Protein AF-A0A933VW48-F1 (afdb_monomer_lite)

Secondary structure (DSSP, 8-state):
--------HHHHHHHHHHHHHHTT-GGGTTTT-EE-TTT--EE-GGGEEEEESS-HHHHTSS-HHHHH-TTS-HHHHH-EEEEE-SPEEETTEEEES--HHHHHHHHTHHHHHHHHTT---TT--HHHHHHHHHHHHHHHHHHHHHHH-HHHHHSHHHHHHHHHHT-TTS--TT--GGGG-EEE-PPP--TT-GGGT--EEEEEETTEEEEEETTEEEEEE-SS-TTS----PPPPPPGGGTT---------

pLDDT: mean 83.51, std 17.39, range [30.66, 98.31]

Organism: Rhodopseudomonas palustris (NCBI:txid1076)

Radius of gyration: 18.09 Å; chains: 1; bounding box: 52×39×50 Å

Foldseek 3Di:
DPPPCPPDPLVVQLVVQQVLVCVFVVCLVVVQWGQFLQQRDTHHSVQKDKAFLQDPVQVVPADPLLPPDPLQHPCQLRPIHIWGFCFAADPNHGPDNGTLRVLLVVQQNVLSSCQQQVVPDPDDDPQSLQLNLLSVLLSQLRLCCSVLNCLSSQAPLVLLSSVSSVVNRDHDPPQDPQSSDKDFAHRDHDSPDCCSRVQWDWDDDCFWIFIHGGGMTGTRGDNDDSVDDDDDYFDDDDPVPRHDDDNPDPDD

Sequence (252 aa):
MPEIDLPNLKDRLWHNMQQDLARFVPEILERNRLMCCACGRFLPSEDFSIEHIIPKQTIKQDPQEVRSNPATPANIRAGNILLCTKPLHYRNTRIHNNGCNSWKGKYFDGALTDIMTGKMPPHQNKKAQNAHIIGGLAAAYLAMVSEYGYVVALMQSGLIAREQFFNPNRFRKGLMAKSQMILTGQPQTAIEDQVWSRPFHFEFHAQSCLVTVRNFVVYLPISQDPRLPIIRHLQYVPQKYAFRPNFETVFT

Structure (mmCIF, N/CA/C/O backbone):
data_AF-A0A933VW48-F1
#
_entry.id   AF-A0A933VW48-F1
#
loop_
_atom_site.group_PDB
_atom_site.id
_atom_site.type_symbol
_atom_site.label_atom_id
_atom_site.label_alt_id
_atom_site.label_comp_id
_atom_site.label_asym_id
_atom_site.label_entity_id
_atom_site.label_seq_id
_atom_site.pdbx_PDB_ins_code
_atom_site.Cartn_x
_atom_site.Cartn_y
_atom_site.Cartn_z
_atom_site.occupancy
_atom_site.B_iso_or_equiv
_atom_site.auth_seq_id
_atom_site.auth_comp_id
_atom_site.auth_asym_id
_atom_site.auth_atom_id
_atom_site.pdbx_PDB_model_num
ATOM 1 N N . MET A 1 1 ? -24.908 18.243 -23.744 1.00 32.69 1 MET A N 1
ATOM 2 C CA . MET A 1 1 ? -25.308 17.067 -22.939 1.00 32.69 1 MET A CA 1
ATOM 3 C C . MET A 1 1 ? -24.767 17.295 -21.543 1.00 32.69 1 MET A C 1
ATOM 5 O O . MET A 1 1 ? -23.605 17.672 -21.470 1.00 32.69 1 MET A O 1
ATOM 9 N N . PRO A 1 2 ? -25.576 17.187 -20.480 1.00 30.66 2 PRO A N 1
ATOM 10 C CA . PRO A 1 2 ? -25.076 17.408 -19.129 1.00 30.66 2 PRO A CA 1
ATOM 11 C C . PRO A 1 2 ? -23.998 16.358 -18.839 1.00 30.66 2 PRO A C 1
ATOM 13 O O . PRO A 1 2 ? -24.249 15.163 -19.003 1.00 30.66 2 PRO A O 1
ATOM 16 N N . GLU A 1 3 ? -22.789 16.814 -18.503 1.00 32.22 3 GLU A N 1
ATOM 17 C CA . GLU A 1 3 ? -21.714 15.964 -17.994 1.00 32.22 3 GLU A CA 1
ATOM 18 C C . GLU A 1 3 ? -22.260 15.242 -16.767 1.00 32.22 3 GLU A C 1
ATOM 20 O O . GLU A 1 3 ? -22.559 15.854 -15.744 1.00 32.22 3 GLU A O 1
ATOM 25 N N . ILE A 1 4 ? -22.466 13.934 -16.899 1.00 36.06 4 ILE A N 1
ATOM 26 C CA . ILE A 1 4 ? -22.691 13.069 -15.751 1.00 36.06 4 ILE A CA 1
ATOM 27 C C . ILE A 1 4 ? -21.417 13.200 -14.923 1.00 36.06 4 ILE A C 1
ATOM 29 O O . ILE A 1 4 ? -20.363 12.723 -15.345 1.00 36.06 4 ILE A O 1
ATOM 33 N N . ASP A 1 5 ? -21.525 13.908 -13.802 1.00 37.19 5 ASP A N 1
ATOM 34 C CA . ASP A 1 5 ? -20.455 14.160 -12.846 1.00 37.19 5 ASP A CA 1
ATOM 35 C C . ASP A 1 5 ? -20.027 12.800 -12.273 1.00 37.19 5 ASP A C 1
ATOM 37 O O . ASP A 1 5 ? -20.605 12.273 -11.318 1.00 37.19 5 ASP A O 1
ATOM 41 N N . LEU A 1 6 ? -19.108 12.132 -12.979 1.00 43.97 6 LEU A N 1
ATOM 42 C CA . LEU A 1 6 ? -18.552 10.851 -12.568 1.00 43.97 6 LEU A CA 1
ATOM 43 C C . LEU A 1 6 ? -18.014 11.062 -11.155 1.00 43.97 6 LEU A C 1
ATOM 45 O O . LEU A 1 6 ? -17.170 11.943 -10.977 1.00 43.97 6 LEU A O 1
ATOM 49 N N . PRO A 1 7 ? -18.461 10.284 -10.151 1.00 56.19 7 PRO A N 1
ATOM 50 C CA . PRO A 1 7 ? -18.077 10.559 -8.782 1.00 56.19 7 PRO A CA 1
ATOM 51 C C . PRO A 1 7 ? -16.556 10.578 -8.695 1.00 56.19 7 PRO A C 1
ATOM 53 O O . PRO A 1 7 ? -15.883 9.647 -9.164 1.00 56.19 7 PRO A O 1
ATOM 56 N N . ASN A 1 8 ? -16.039 11.672 -8.130 1.00 83.81 8 ASN A N 1
ATOM 57 C CA . ASN A 1 8 ? -14.621 11.897 -7.906 1.00 83.81 8 ASN A CA 1
ATOM 58 C C . ASN A 1 8 ? -14.011 10.596 -7.364 1.00 83.81 8 ASN A C 1
ATOM 60 O O . ASN A 1 8 ? -14.574 9.967 -6.467 1.00 83.81 8 ASN A O 1
ATOM 64 N N . LEU A 1 9 ? -12.884 10.144 -7.926 1.00 89.44 9 LEU A N 1
ATOM 65 C CA . LEU A 1 9 ? -12.232 8.882 -7.545 1.00 89.44 9 LEU A CA 1
ATOM 66 C C . LEU A 1 9 ? -12.092 8.745 -6.017 1.00 89.44 9 LEU A C 1
ATOM 68 O O . LEU A 1 9 ? -12.214 7.643 -5.484 1.00 89.44 9 LEU A O 1
ATOM 72 N N . LYS A 1 10 ? -11.892 9.869 -5.317 1.00 92.94 10 LYS A N 1
ATOM 73 C CA . LYS A 1 10 ? -11.864 9.933 -3.854 1.00 92.94 10 LYS A CA 1
ATOM 74 C C . LYS A 1 10 ? -13.176 9.451 -3.237 1.00 92.94 10 LYS A C 1
ATOM 76 O O . LYS A 1 10 ? -13.128 8.614 -2.344 1.00 92.94 10 LYS A O 1
ATOM 81 N N . ASP A 1 11 ? -14.312 9.950 -3.708 1.00 93.06 11 ASP A N 1
ATOM 82 C CA . ASP A 1 11 ? -15.629 9.630 -3.160 1.00 93.06 11 ASP A CA 1
ATOM 83 C C . ASP A 1 11 ? -15.981 8.173 -3.435 1.00 93.06 11 ASP A C 1
ATOM 85 O O . ASP A 1 11 ? -16.438 7.473 -2.536 1.00 93.06 11 ASP A O 1
ATOM 89 N N . ARG A 1 12 ? -15.679 7.662 -4.634 1.00 93.06 12 ARG A N 1
ATOM 90 C CA . ARG A 1 12 ? -15.845 6.230 -4.933 1.00 93.06 12 ARG A CA 1
ATOM 91 C C . ARG A 1 12 ? -15.029 5.353 -3.988 1.00 93.06 12 ARG A C 1
ATOM 93 O O . ARG A 1 12 ? -15.565 4.411 -3.412 1.00 93.06 12 ARG A O 1
ATOM 100 N N . LEU A 1 13 ? -13.742 5.664 -3.813 1.00 94.25 13 LEU A N 1
ATOM 101 C CA . LEU A 1 13 ? -12.880 4.927 -2.887 1.00 94.25 13 LEU A CA 1
ATOM 102 C C . LEU A 1 13 ? -13.378 5.050 -1.447 1.00 94.25 13 LEU A C 1
ATOM 104 O O . LEU A 1 13 ? -13.386 4.057 -0.731 1.00 94.25 13 LEU A O 1
ATOM 108 N N . TRP A 1 14 ? -13.823 6.238 -1.039 1.00 94.88 14 TRP A N 1
ATOM 109 C CA . TRP A 1 14 ? -14.360 6.494 0.294 1.00 94.88 14 TRP A CA 1
ATOM 110 C C . TRP A 1 14 ? -15.555 5.598 0.589 1.00 94.88 14 TRP A C 1
ATOM 112 O O . TRP A 1 14 ? -15.517 4.851 1.563 1.00 94.88 14 TRP A O 1
ATOM 122 N N . HIS A 1 15 ? -16.572 5.615 -0.276 1.00 93.50 15 HIS A N 1
ATOM 123 C CA . HIS A 1 15 ? -17.778 4.809 -0.098 1.00 93.50 15 HIS A CA 1
ATOM 124 C C . HIS A 1 15 ? -17.459 3.312 -0.122 1.00 93.50 15 HIS A C 1
ATOM 126 O O . HIS A 1 15 ? -17.911 2.591 0.763 1.00 93.50 15 HIS A O 1
ATOM 132 N N . ASN A 1 16 ? -16.624 2.849 -1.059 1.00 94.44 16 ASN A N 1
ATOM 133 C CA . ASN A 1 16 ? -16.228 1.440 -1.135 1.00 94.44 16 ASN A CA 1
ATOM 134 C C . ASN A 1 16 ? -15.506 0.982 0.140 1.00 94.44 16 ASN A C 1
ATOM 136 O O . ASN A 1 16 ? -15.844 -0.048 0.719 1.00 94.44 16 ASN A O 1
ATOM 140 N N . MET A 1 17 ? -14.527 1.765 0.599 1.00 95.06 17 MET A N 1
ATOM 141 C CA . MET A 1 17 ? -13.771 1.473 1.817 1.00 95.06 17 MET A CA 1
ATOM 142 C C . MET A 1 17 ? -14.671 1.537 3.059 1.00 95.06 17 MET A C 1
ATOM 144 O O . MET A 1 17 ? -14.551 0.701 3.950 1.00 95.06 17 MET A O 1
ATOM 148 N N . GLN A 1 18 ? -15.599 2.491 3.128 1.00 93.44 18 GLN A N 1
ATOM 149 C CA . GLN A 1 18 ? -16.523 2.621 4.252 1.00 93.44 18 GLN A CA 1
ATOM 150 C C . GLN A 1 18 ? -17.526 1.463 4.311 1.00 93.44 18 GLN A C 1
ATOM 152 O O . GLN A 1 18 ? -17.743 0.911 5.388 1.00 93.44 18 GLN A O 1
ATOM 157 N N . GLN A 1 19 ? -18.093 1.060 3.171 1.00 92.94 19 GLN A N 1
ATOM 158 C CA . GLN A 1 19 ? -18.968 -0.111 3.066 1.00 92.94 19 GLN A CA 1
ATOM 159 C C . GLN A 1 19 ? -18.239 -1.397 3.451 1.00 92.94 19 GLN A C 1
ATOM 161 O O . GLN A 1 19 ? -18.800 -2.232 4.157 1.00 92.94 19 GLN A O 1
ATOM 166 N N . ASP A 1 20 ? -16.985 -1.551 3.027 1.00 92.88 20 ASP A N 1
ATOM 167 C CA . ASP A 1 20 ? -16.182 -2.705 3.408 1.00 92.88 20 ASP A CA 1
ATOM 168 C C . ASP A 1 20 ? -15.882 -2.722 4.916 1.00 92.88 20 ASP A C 1
ATOM 170 O O . ASP A 1 20 ? -16.103 -3.733 5.580 1.00 92.88 20 ASP A O 1
ATOM 174 N N . LEU A 1 21 ? -15.497 -1.583 5.500 1.00 89.94 21 LEU A N 1
ATOM 175 C CA . LEU A 1 21 ? -15.302 -1.457 6.947 1.00 89.94 21 LEU A CA 1
ATOM 176 C C . LEU A 1 21 ? -16.588 -1.739 7.737 1.00 89.94 21 LEU A C 1
ATOM 178 O O . LEU A 1 21 ? -16.529 -2.339 8.812 1.00 89.94 21 LEU A O 1
ATOM 182 N N . ALA A 1 22 ? -17.745 -1.336 7.209 1.00 89.00 22 ALA A N 1
ATOM 183 C CA . ALA A 1 22 ? -19.045 -1.540 7.842 1.00 89.00 22 ALA A CA 1
ATOM 184 C C . ALA A 1 22 ? -19.412 -3.024 8.002 1.00 89.00 22 ALA A C 1
ATOM 186 O O . ALA A 1 22 ? -20.183 -3.359 8.897 1.00 89.00 22 ALA A O 1
ATOM 187 N N . ARG A 1 23 ? -18.805 -3.928 7.218 1.00 86.94 23 ARG A N 1
ATOM 188 C CA . ARG A 1 23 ? -18.933 -5.385 7.413 1.00 86.94 23 ARG A CA 1
ATOM 189 C C . ARG A 1 23 ? -18.390 -5.841 8.771 1.00 86.94 23 ARG A C 1
ATOM 191 O O . ARG A 1 23 ? -18.857 -6.838 9.308 1.00 86.94 23 ARG A O 1
ATOM 198 N N . PHE A 1 24 ? -17.425 -5.104 9.327 1.00 82.38 24 PHE A N 1
ATOM 199 C CA . PHE A 1 24 ? -16.768 -5.403 10.605 1.00 82.38 24 PHE A CA 1
ATOM 200 C C . PHE A 1 24 ? -17.199 -4.452 11.735 1.00 82.38 24 PHE A C 1
ATOM 202 O O . PHE A 1 24 ? -17.192 -4.841 12.905 1.00 82.38 24 PHE A O 1
ATOM 209 N N . VAL A 1 25 ? -17.565 -3.208 11.393 1.00 81.19 25 VAL A N 1
ATOM 210 C CA . VAL A 1 25 ? -18.028 -2.156 12.320 1.00 81.19 25 VAL A CA 1
ATOM 211 C C . VAL A 1 25 ? -19.231 -1.411 11.720 1.00 81.19 25 VAL A C 1
ATOM 213 O O . VAL A 1 25 ? -19.056 -0.312 11.192 1.00 81.19 25 VAL A O 1
ATOM 216 N N . PRO A 1 26 ? -20.459 -1.957 11.787 1.00 75.50 26 PRO A N 1
ATOM 217 C CA . PRO A 1 26 ? -21.628 -1.358 11.125 1.00 75.50 26 PRO A CA 1
ATOM 218 C C . PRO A 1 26 ? -21.918 0.092 11.549 1.00 75.50 26 PRO A C 1
ATOM 220 O O . PRO A 1 26 ? -22.266 0.931 10.720 1.00 75.50 26 PRO A O 1
ATOM 223 N N . GLU A 1 27 ? -21.665 0.414 12.822 1.00 70.62 27 GLU A N 1
ATOM 224 C CA . GLU A 1 27 ? -21.835 1.740 13.444 1.00 70.62 27 GLU A CA 1
ATOM 225 C C . GLU A 1 27 ? -21.048 2.868 12.748 1.00 70.62 27 GLU A C 1
ATOM 227 O O . GLU A 1 27 ? -21.248 4.054 13.026 1.00 70.62 27 GLU A O 1
ATOM 232 N N . ILE A 1 28 ? -20.099 2.527 11.869 1.00 75.19 28 ILE A N 1
ATOM 233 C CA . ILE A 1 28 ? -19.271 3.513 11.180 1.00 75.19 28 ILE A CA 1
ATOM 234 C C . ILE A 1 28 ? -20.040 4.319 10.128 1.00 75.19 28 ILE A C 1
ATOM 236 O O . ILE A 1 28 ? -19.689 5.478 9.882 1.00 75.19 28 ILE A O 1
ATOM 240 N N . LEU A 1 29 ? -21.088 3.729 9.541 1.00 74.69 29 LEU A N 1
ATOM 241 C CA . LEU A 1 29 ? -21.910 4.370 8.511 1.00 74.69 29 LEU A CA 1
ATOM 242 C C . LEU A 1 29 ? -22.656 5.577 9.083 1.00 74.69 29 LEU A C 1
ATOM 244 O O . LEU A 1 29 ? -22.618 6.659 8.506 1.00 74.69 29 LEU A O 1
ATOM 248 N N . GLU A 1 30 ? -23.232 5.427 10.276 1.00 73.69 30 GLU A N 1
ATOM 249 C CA . GLU A 1 30 ? -23.961 6.497 10.968 1.00 73.69 30 GLU A CA 1
ATOM 250 C C . GLU A 1 30 ? -23.049 7.663 11.369 1.00 73.69 30 GLU A C 1
ATOM 252 O O . GLU A 1 30 ? -23.467 8.818 11.419 1.00 73.69 30 GLU A O 1
ATOM 257 N N . ARG A 1 31 ? -21.772 7.376 11.645 1.00 78.25 31 ARG A N 1
ATOM 258 C CA . ARG A 1 31 ? -20.803 8.371 12.127 1.00 78.25 31 ARG A CA 1
ATOM 259 C C . ARG A 1 31 ? -20.078 9.116 11.007 1.00 78.25 31 ARG A C 1
ATOM 261 O O . ARG A 1 31 ? -19.264 9.983 11.325 1.00 78.25 31 ARG A O 1
ATOM 268 N N . ASN A 1 32 ? -20.325 8.761 9.743 1.00 85.62 32 ASN A N 1
ATOM 269 C CA . ASN A 1 32 ? -19.653 9.292 8.552 1.00 85.62 32 ASN A CA 1
ATOM 270 C C . ASN A 1 32 ? -18.121 9.401 8.705 1.00 85.62 32 ASN A C 1
ATOM 272 O O . ASN A 1 32 ? -17.498 10.437 8.460 1.00 85.62 32 ASN A O 1
ATOM 276 N N . ARG A 1 33 ? -17.498 8.326 9.191 1.00 89.31 33 ARG A N 1
ATOM 277 C CA . ARG A 1 33 ? -16.044 8.242 9.385 1.00 89.31 33 ARG A CA 1
ATOM 278 C C . ARG A 1 33 ? -15.474 7.058 8.623 1.00 89.31 33 ARG A C 1
ATOM 280 O O . ARG A 1 33 ? -16.195 6.143 8.246 1.00 89.31 33 ARG A O 1
ATOM 287 N N . LEU A 1 34 ? -14.160 7.060 8.453 1.00 91.31 34 LEU A N 1
ATOM 288 C CA . LEU A 1 34 ? -13.398 5.940 7.921 1.00 91.31 34 LEU A CA 1
ATOM 289 C C . LEU A 1 34 ? -12.173 5.696 8.800 1.00 91.31 34 LEU A C 1
ATOM 291 O O . LEU A 1 34 ? -11.528 6.640 9.266 1.00 91.31 34 LEU A O 1
ATOM 295 N N . MET A 1 35 ? -11.836 4.429 9.037 1.00 90.88 35 MET A N 1
ATOM 296 C CA . MET A 1 35 ? -10.595 4.071 9.718 1.00 90.88 35 MET A CA 1
ATOM 297 C C . MET A 1 35 ? -9.423 4.173 8.740 1.00 90.88 35 MET A C 1
ATOM 299 O O . MET A 1 35 ? -9.391 3.473 7.738 1.00 90.88 35 MET A O 1
ATOM 303 N N . CYS A 1 36 ? -8.398 4.971 9.017 1.00 93.12 36 CYS A N 1
ATOM 304 C CA . CYS A 1 36 ? -7.187 4.936 8.194 1.00 93.12 36 CYS A CA 1
ATOM 305 C C . CYS A 1 36 ? -6.508 3.564 8.312 1.00 93.12 36 CYS A C 1
ATOM 307 O O . CYS A 1 36 ? -6.132 3.160 9.413 1.00 93.12 36 CYS A O 1
ATOM 309 N N . CYS A 1 37 ? -6.300 2.867 7.193 1.00 93.56 37 CYS A N 1
ATOM 310 C CA . CYS A 1 37 ? -5.727 1.522 7.200 1.00 93.56 37 CYS A CA 1
ATOM 311 C C . CYS A 1 37 ? -4.278 1.481 7.713 1.00 93.56 37 CYS A C 1
ATOM 313 O O . CYS A 1 37 ? -3.830 0.435 8.154 1.00 93.56 37 CYS A O 1
ATOM 315 N N . ALA A 1 38 ? -3.540 2.594 7.721 1.00 92.06 38 ALA A N 1
ATOM 316 C CA . ALA A 1 38 ? -2.197 2.646 8.300 1.00 92.06 38 ALA A CA 1
ATOM 317 C C . ALA A 1 38 ? -2.226 2.920 9.816 1.00 92.06 38 ALA A C 1
ATOM 319 O O . ALA A 1 38 ? -1.744 2.111 10.601 1.00 92.06 38 ALA A O 1
ATOM 320 N N . CYS A 1 39 ? -2.798 4.050 10.257 1.00 89.00 39 CYS A N 1
ATOM 321 C CA . CYS A 1 39 ? -2.750 4.453 11.676 1.00 89.00 39 CYS A CA 1
ATOM 322 C C . CYS A 1 39 ? -3.929 3.980 12.539 1.00 89.00 39 CYS A C 1
ATOM 324 O O . CYS A 1 39 ? -3.895 4.177 13.750 1.00 89.00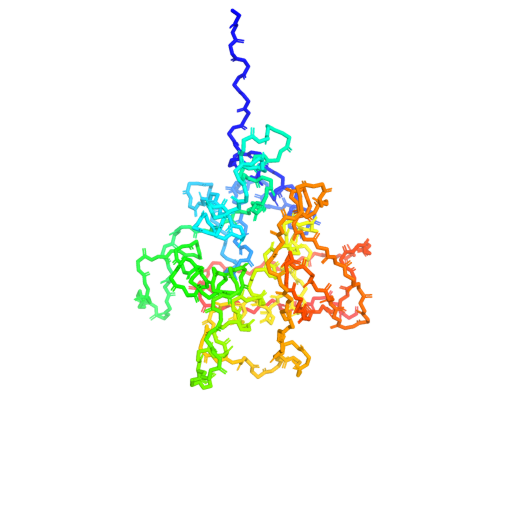 39 CYS A O 1
ATOM 326 N N . GLY A 1 40 ? -4.989 3.428 11.947 1.00 87.62 40 GLY A N 1
ATOM 327 C CA . GLY A 1 40 ? -6.181 2.978 12.671 1.00 87.62 40 GLY A CA 1
ATOM 328 C C . GLY A 1 40 ? -7.082 4.096 13.216 1.00 87.62 40 GLY A C 1
ATOM 329 O O . GLY A 1 40 ? -8.031 3.809 13.934 1.00 87.62 40 GLY A O 1
ATOM 330 N N . ARG A 1 41 ? -6.816 5.375 12.912 1.00 86.44 41 ARG A N 1
ATOM 331 C CA . ARG A 1 41 ? -7.665 6.488 13.375 1.00 86.44 41 ARG A CA 1
ATOM 332 C C . ARG A 1 41 ? -8.940 6.593 12.545 1.00 86.44 41 ARG A C 1
ATOM 334 O O . ARG A 1 41 ? -8.862 6.586 11.320 1.00 86.44 41 ARG A O 1
ATOM 341 N N . PHE A 1 42 ? -10.072 6.781 13.219 1.00 88.06 42 PHE A N 1
ATOM 342 C CA . PHE A 1 42 ? -11.361 7.084 12.600 1.00 88.06 42 PHE A CA 1
ATOM 343 C C . PHE A 1 42 ? -11.504 8.583 12.342 1.00 88.06 42 PHE A C 1
ATOM 345 O O . PHE A 1 42 ? -11.621 9.374 13.285 1.00 88.06 42 PHE A O 1
ATOM 352 N N . LEU A 1 43 ? -11.492 8.966 11.071 1.00 88.81 43 LEU A N 1
ATOM 353 C CA . LEU A 1 43 ? -11.451 10.355 10.615 1.00 88.81 43 LEU A CA 1
ATOM 354 C C . LEU A 1 43 ? -12.559 10.616 9.580 1.00 88.81 43 LEU A C 1
ATOM 356 O O . LEU A 1 43 ? -13.030 9.657 8.968 1.00 88.81 43 LEU A O 1
ATOM 360 N N . PRO A 1 44 ? -13.008 11.870 9.415 1.00 92.00 44 PRO A N 1
ATOM 361 C CA . PRO A 1 44 ? -13.990 12.246 8.398 1.00 92.00 44 PRO A CA 1
ATOM 362 C C . PRO A 1 44 ? -13.351 12.349 6.997 1.00 92.00 44 PRO A C 1
ATOM 364 O O . PRO A 1 44 ? -12.128 12.283 6.862 1.00 92.00 44 PRO A O 1
ATOM 367 N N . SER A 1 45 ? -14.168 12.479 5.949 1.00 93.75 45 SER A N 1
ATOM 368 C CA . SER A 1 45 ? -13.736 12.366 4.539 1.00 93.75 45 SER A CA 1
ATOM 369 C C . SER A 1 45 ? -12.707 13.409 4.094 1.00 93.75 45 SER A C 1
ATOM 371 O O . SER A 1 45 ? -11.815 13.127 3.286 1.00 93.75 45 SER A O 1
ATOM 373 N N . GLU A 1 46 ? -12.782 14.616 4.642 1.00 93.69 46 GLU A N 1
ATOM 374 C CA . GLU A 1 46 ? -11.876 15.733 4.389 1.00 93.69 46 GLU A CA 1
ATOM 375 C C . GLU A 1 46 ? -10.448 15.446 4.872 1.00 93.69 46 GLU A C 1
ATOM 377 O O . GLU A 1 46 ? -9.485 15.915 4.268 1.00 93.69 46 GLU A O 1
ATOM 382 N N . ASP A 1 47 ? -10.300 14.585 5.883 1.00 93.88 47 ASP A N 1
ATOM 383 C CA . ASP A 1 47 ? -9.017 14.178 6.461 1.00 93.88 47 ASP A CA 1
ATOM 384 C C . ASP A 1 47 ? -8.345 13.034 5.666 1.00 93.88 47 ASP A C 1
ATOM 386 O O . ASP A 1 47 ? -7.385 12.428 6.156 1.00 93.88 47 ASP A O 1
ATOM 390 N N . PHE A 1 48 ? -8.820 12.717 4.455 1.00 95.06 48 PHE A N 1
ATOM 391 C CA . PHE A 1 48 ? -8.243 11.711 3.555 1.00 95.06 48 PHE A CA 1
ATOM 392 C C . PHE A 1 48 ? -7.930 12.261 2.163 1.00 95.06 48 PHE A C 1
ATOM 394 O O . PHE A 1 48 ? -8.652 13.092 1.606 1.00 95.06 48 PHE A O 1
ATOM 401 N N . SER A 1 49 ? -6.873 11.720 1.561 1.00 94.75 49 SER A N 1
ATOM 402 C CA . SER A 1 49 ? -6.493 11.962 0.171 1.00 94.75 49 SER A CA 1
ATOM 403 C C . SER A 1 49 ? -6.258 10.647 -0.564 1.00 94.75 49 SER A C 1
ATOM 405 O O . SER A 1 49 ? -5.887 9.636 0.041 1.00 94.75 49 SER A O 1
ATOM 407 N N . ILE A 1 50 ? -6.462 10.681 -1.884 1.00 94.88 50 ILE A N 1
ATOM 408 C CA . ILE A 1 50 ? -6.065 9.590 -2.775 1.00 94.88 50 ILE A CA 1
ATOM 409 C C . ILE A 1 50 ? -4.546 9.469 -2.722 1.00 94.88 50 ILE A C 1
ATOM 411 O O . ILE A 1 50 ? -3.833 10.456 -2.906 1.00 94.88 50 ILE A O 1
ATOM 415 N N . GLU A 1 51 ? -4.078 8.254 -2.491 1.00 95.44 51 GLU A N 1
ATOM 416 C CA . GLU A 1 51 ? -2.677 7.886 -2.515 1.00 95.44 51 GLU A CA 1
ATOM 417 C C . GLU A 1 51 ? -2.420 6.827 -3.579 1.00 95.44 51 GLU A C 1
ATOM 419 O O . GLU A 1 51 ? -3.151 5.838 -3.679 1.00 95.44 51 GLU A O 1
ATOM 424 N N . HIS A 1 52 ? -1.340 7.020 -4.334 1.00 96.50 52 HIS A N 1
ATOM 425 C CA . HIS A 1 52 ? -0.830 6.016 -5.255 1.00 96.50 52 HIS A CA 1
ATOM 426 C C . HIS A 1 52 ? 0.073 5.038 -4.513 1.00 96.50 52 HIS A C 1
ATOM 428 O O . HIS A 1 52 ? 1.056 5.439 -3.888 1.00 96.50 52 HIS A O 1
ATOM 434 N N . ILE A 1 53 ? -0.253 3.748 -4.570 1.00 97.69 53 ILE A N 1
ATOM 435 C CA . ILE A 1 53 ? 0.523 2.716 -3.868 1.00 97.69 53 ILE A CA 1
ATOM 436 C C . ILE A 1 53 ? 1.933 2.659 -4.462 1.00 97.69 53 ILE A C 1
ATOM 438 O O . ILE A 1 53 ? 2.917 2.748 -3.725 1.00 97.69 53 ILE A O 1
ATOM 442 N N . ILE A 1 54 ? 2.018 2.622 -5.792 1.00 97.00 54 ILE A N 1
ATOM 443 C CA . ILE A 1 54 ? 3.250 2.857 -6.547 1.00 97.00 54 ILE A CA 1
ATOM 444 C C . ILE A 1 54 ? 3.418 4.370 -6.750 1.00 97.00 54 ILE A C 1
ATOM 446 O O . ILE A 1 54 ? 2.515 5.002 -7.296 1.00 97.00 54 ILE A O 1
ATOM 450 N N . PRO A 1 55 ? 4.550 4.982 -6.367 1.00 95.94 55 PRO A N 1
ATOM 451 C CA . PRO A 1 55 ? 4.709 6.433 -6.423 1.00 95.94 55 PRO A CA 1
ATOM 452 C C . PRO A 1 55 ? 4.501 7.030 -7.823 1.00 95.94 55 PRO A C 1
ATOM 454 O O . PRO A 1 55 ? 4.904 6.464 -8.844 1.00 95.94 55 PRO A O 1
ATOM 457 N N . LYS A 1 56 ? 3.950 8.252 -7.878 1.00 92.50 56 LYS A N 1
ATOM 458 C CA . LYS A 1 56 ? 3.765 9.000 -9.138 1.00 92.50 56 LYS A CA 1
ATOM 459 C C . LYS A 1 56 ? 5.078 9.194 -9.901 1.00 92.50 56 LYS A C 1
ATOM 461 O O . LYS A 1 56 ? 5.094 9.228 -11.127 1.00 92.50 56 LYS A O 1
ATOM 466 N N . GLN A 1 57 ? 6.176 9.370 -9.175 1.00 92.25 57 GLN A N 1
ATOM 467 C CA . GLN A 1 57 ? 7.524 9.543 -9.714 1.00 92.25 57 GLN A CA 1
ATOM 468 C C . GLN A 1 57 ? 7.989 8.286 -10.455 1.00 92.25 57 GLN A C 1
ATOM 470 O O . GLN A 1 57 ? 8.704 8.387 -11.451 1.00 92.25 57 GLN A O 1
ATOM 475 N N . THR A 1 58 ? 7.549 7.115 -9.998 1.00 92.38 58 THR A N 1
ATOM 476 C CA . THR A 1 58 ? 7.839 5.827 -10.620 1.00 92.38 58 THR A CA 1
ATOM 477 C C . THR A 1 58 ? 7.036 5.654 -11.906 1.00 92.38 58 THR A C 1
ATOM 479 O O . THR A 1 58 ? 7.623 5.489 -12.967 1.00 92.38 58 THR A O 1
ATOM 482 N N . ILE A 1 59 ? 5.709 5.822 -11.864 1.00 93.00 59 ILE A N 1
ATOM 483 C CA . ILE A 1 59 ? 4.841 5.600 -13.042 1.00 93.00 59 ILE A CA 1
ATOM 484 C C . ILE A 1 59 ? 5.036 6.627 -14.175 1.00 93.00 59 ILE A C 1
ATOM 486 O O . ILE A 1 59 ? 4.563 6.431 -15.298 1.00 93.00 59 ILE A O 1
ATOM 490 N N . LYS A 1 60 ? 5.704 7.755 -13.890 1.00 92.69 60 LYS A N 1
ATOM 491 C CA . LYS A 1 60 ? 6.154 8.729 -14.900 1.00 92.69 60 LYS A CA 1
ATOM 492 C C . LYS A 1 60 ? 7.300 8.195 -15.764 1.00 92.69 60 LYS A C 1
ATOM 494 O O . LYS A 1 60 ? 7.481 8.704 -16.865 1.00 92.69 60 LYS A O 1
ATOM 499 N N . GLN A 1 61 ? 8.044 7.210 -15.264 1.00 91.88 61 GLN A N 1
ATOM 500 C CA . GLN A 1 61 ? 9.150 6.550 -15.962 1.00 91.88 61 GLN A CA 1
ATOM 501 C C . GLN A 1 61 ? 8.696 5.299 -16.733 1.00 91.88 61 GLN A C 1
ATOM 503 O O . GLN A 1 61 ? 9.505 4.716 -17.444 1.00 91.88 61 GLN A O 1
ATOM 508 N N . ASP A 1 62 ? 7.419 4.905 -16.625 1.00 92.81 62 ASP A N 1
ATOM 509 C CA . ASP A 1 62 ? 6.842 3.817 -17.425 1.00 92.81 62 ASP A CA 1
ATOM 510 C C . ASP A 1 62 ? 6.978 4.116 -18.944 1.00 92.81 62 ASP A C 1
ATOM 512 O O . ASP A 1 62 ? 6.962 5.299 -19.331 1.00 92.81 62 ASP A O 1
ATOM 516 N N . PRO A 1 63 ? 7.044 3.082 -19.813 1.00 93.62 63 PRO A N 1
ATOM 517 C CA . PRO A 1 63 ? 7.145 3.250 -21.266 1.00 93.62 63 PRO A CA 1
ATOM 518 C C . PRO A 1 63 ? 6.094 4.214 -21.826 1.00 93.62 63 PRO A C 1
ATOM 520 O O . PRO A 1 63 ? 4.968 4.294 -21.320 1.00 93.62 63 PRO A O 1
ATOM 523 N N . GLN A 1 64 ? 6.460 4.985 -22.852 1.00 93.81 64 GLN A N 1
ATOM 524 C CA . GLN A 1 64 ? 5.596 6.037 -23.393 1.00 93.81 64 GLN A CA 1
ATOM 525 C C . GLN A 1 64 ? 4.278 5.465 -23.919 1.00 93.81 64 GLN A C 1
ATOM 527 O O . GLN A 1 64 ? 3.219 6.022 -23.643 1.00 93.81 64 GLN A O 1
ATOM 532 N N . GLU A 1 65 ? 4.338 4.325 -24.592 1.00 92.94 65 GLU A N 1
ATOM 533 C CA . GLU A 1 65 ? 3.203 3.601 -25.153 1.00 92.94 65 GLU A CA 1
ATOM 534 C C . GLU A 1 65 ? 2.213 3.201 -24.055 1.00 92.94 65 GLU A C 1
ATOM 536 O O . GLU A 1 65 ? 1.009 3.414 -24.186 1.00 92.94 65 GLU A O 1
ATOM 541 N N . VAL A 1 66 ? 2.722 2.720 -22.917 1.00 92.81 66 VAL A N 1
ATOM 542 C CA . VAL A 1 66 ? 1.906 2.385 -21.742 1.00 92.81 66 VAL A CA 1
ATOM 543 C C . VAL A 1 66 ? 1.311 3.651 -21.113 1.00 92.81 66 VAL A C 1
ATOM 545 O O . VAL A 1 66 ? 0.155 3.648 -20.689 1.00 92.81 66 VAL A O 1
ATOM 548 N N . ARG A 1 67 ? 2.075 4.752 -21.034 1.00 92.94 67 ARG A N 1
ATOM 549 C CA . ARG A 1 67 ? 1.599 6.038 -20.480 1.00 92.94 67 ARG A CA 1
ATOM 550 C C . ARG A 1 67 ? 0.500 6.674 -21.328 1.00 92.94 67 ARG A C 1
ATOM 552 O O . ARG A 1 67 ? -0.382 7.320 -20.767 1.00 92.94 67 ARG A O 1
ATOM 559 N N . SER A 1 68 ? 0.571 6.505 -22.643 1.00 92.62 68 SER A N 1
ATOM 560 C CA . SER A 1 68 ? -0.396 7.033 -23.606 1.00 92.62 68 SER A CA 1
ATOM 561 C C . SER A 1 68 ? -1.621 6.133 -23.789 1.00 92.62 68 SER A C 1
ATOM 563 O O . SER A 1 68 ? -2.593 6.571 -24.400 1.00 92.62 68 SER A O 1
ATOM 565 N N . ASN A 1 69 ? -1.611 4.905 -23.258 1.00 91.12 69 ASN A N 1
ATOM 566 C CA . ASN A 1 69 ? -2.725 3.973 -23.389 1.00 91.12 69 ASN A CA 1
ATOM 567 C C . ASN A 1 69 ? -3.886 4.331 -22.429 1.00 91.12 69 ASN A C 1
ATOM 569 O O . ASN A 1 69 ? -3.727 4.233 -21.205 1.00 91.12 69 ASN A O 1
ATOM 573 N N . PRO A 1 70 ? -5.083 4.679 -22.945 1.00 89.50 70 PRO A N 1
ATOM 574 C CA . PRO A 1 70 ? -6.238 5.029 -22.119 1.00 89.50 70 PRO A CA 1
ATOM 575 C C . PRO A 1 70 ? -6.799 3.851 -21.306 1.00 89.50 70 PRO A C 1
ATOM 577 O O . PRO A 1 70 ? -7.501 4.086 -20.325 1.00 89.50 70 PRO A O 1
ATOM 580 N N . ALA A 1 71 ? -6.488 2.600 -21.667 1.00 89.00 71 ALA A N 1
ATOM 581 C CA . ALA A 1 71 ? -6.894 1.412 -20.911 1.00 89.00 71 ALA A CA 1
ATOM 582 C C . ALA A 1 71 ? -6.071 1.209 -19.624 1.00 89.00 71 ALA A C 1
ATOM 584 O O . ALA A 1 71 ? -6.530 0.551 -18.691 1.00 89.00 71 ALA A O 1
ATOM 585 N N . THR A 1 72 ? -4.873 1.796 -19.543 1.00 89.94 72 THR A N 1
ATOM 586 C CA . THR A 1 72 ? -3.972 1.702 -18.382 1.00 89.94 72 THR A CA 1
ATOM 587 C C . THR A 1 72 ? -3.593 3.095 -17.865 1.00 89.94 72 THR A C 1
ATOM 589 O O . THR A 1 72 ? -2.413 3.456 -17.838 1.00 89.94 72 THR A O 1
ATOM 592 N N . PRO A 1 73 ? -4.567 3.917 -17.426 1.00 92.12 73 PRO A N 1
ATOM 593 C CA . PRO A 1 73 ? -4.292 5.240 -16.887 1.00 92.12 73 PRO A CA 1
ATOM 594 C C . PRO A 1 73 ? -3.418 5.151 -15.629 1.00 92.12 73 PRO A C 1
ATOM 596 O O . PRO A 1 73 ? -3.351 4.123 -14.951 1.00 92.12 73 PRO A O 1
ATOM 599 N N . ALA A 1 74 ? -2.779 6.267 -15.268 1.00 92.00 74 ALA A N 1
ATOM 600 C CA . ALA A 1 74 ? -1.871 6.356 -14.120 1.00 92.00 74 ALA A CA 1
ATOM 601 C C . ALA A 1 74 ? -2.459 5.771 -12.822 1.00 92.00 74 ALA A C 1
ATOM 603 O O . ALA A 1 74 ? -1.771 5.038 -12.119 1.00 92.00 74 ALA A O 1
ATOM 604 N N . ASN A 1 75 ? -3.739 6.035 -12.546 1.00 91.38 75 ASN A N 1
ATOM 605 C CA . ASN A 1 75 ? -4.433 5.523 -11.363 1.00 91.38 75 ASN A CA 1
ATOM 606 C C . ASN A 1 75 ? -4.550 3.987 -11.358 1.00 91.38 75 ASN A C 1
ATOM 608 O O . ASN A 1 75 ? -4.468 3.389 -10.292 1.00 91.38 75 ASN A O 1
ATOM 612 N N . ILE A 1 76 ? -4.724 3.338 -12.514 1.00 92.62 76 ILE A N 1
ATOM 613 C CA . ILE A 1 76 ? -4.768 1.868 -12.600 1.00 92.62 76 ILE A CA 1
ATOM 614 C C . ILE A 1 76 ? -3.360 1.304 -12.419 1.00 92.62 76 ILE A C 1
ATOM 616 O O . ILE A 1 76 ? -3.125 0.489 -11.532 1.00 92.62 76 ILE A O 1
ATOM 620 N N . ARG A 1 77 ? -2.399 1.832 -13.182 1.00 94.00 77 ARG A N 1
ATOM 621 C CA . ARG A 1 77 ? -0.995 1.394 -13.161 1.00 94.00 77 ARG A CA 1
ATOM 622 C C . ARG A 1 77 ? -0.330 1.512 -11.801 1.00 94.00 77 ARG A C 1
ATOM 624 O O . ARG A 1 77 ? 0.627 0.786 -11.543 1.00 94.00 77 ARG A O 1
ATOM 631 N N . ALA A 1 78 ? -0.775 2.463 -10.987 1.00 94.25 78 ALA A N 1
ATOM 632 C CA . ALA A 1 78 ? -0.186 2.742 -9.692 1.00 94.25 78 ALA A CA 1
ATOM 633 C C . ALA A 1 78 ? -0.881 2.036 -8.522 1.00 94.25 78 ALA A C 1
ATOM 635 O O . ALA A 1 78 ? -0.293 1.931 -7.443 1.00 94.25 78 ALA A O 1
ATOM 636 N N . GLY A 1 79 ? -2.135 1.612 -8.711 1.00 95.44 79 GLY A N 1
ATOM 637 C CA . GLY A 1 79 ? -3.045 1.304 -7.612 1.00 95.44 79 GLY A CA 1
ATOM 638 C C . GLY A 1 79 ? -3.420 2.542 -6.794 1.00 95.44 79 GLY A C 1
ATOM 639 O O . GLY A 1 79 ? -2.627 3.474 -6.646 1.00 95.44 79 GLY A O 1
ATOM 640 N N . ASN A 1 80 ? -4.626 2.552 -6.222 1.00 95.12 80 ASN A N 1
ATOM 641 C CA . ASN A 1 80 ? -5.094 3.664 -5.391 1.00 95.12 80 ASN A CA 1
ATOM 642 C C . ASN A 1 80 ? -5.594 3.170 -4.038 1.00 95.12 80 ASN A C 1
ATOM 644 O O . ASN A 1 80 ? -6.211 2.110 -3.928 1.00 95.12 80 ASN A O 1
ATOM 648 N N . ILE A 1 81 ? -5.376 3.985 -3.016 1.00 96.62 81 ILE A N 1
ATOM 649 C CA . ILE A 1 81 ? -5.919 3.791 -1.675 1.00 96.62 81 ILE A CA 1
ATOM 650 C C . ILE A 1 81 ? -6.165 5.154 -1.026 1.00 96.62 81 ILE A C 1
ATOM 652 O O . ILE A 1 81 ? -5.600 6.159 -1.455 1.00 96.62 81 ILE A O 1
ATOM 656 N N . LEU A 1 82 ? -6.997 5.218 0.013 1.00 96.88 82 LEU A N 1
ATOM 657 C CA . LEU A 1 82 ? -7.117 6.420 0.836 1.00 96.88 82 LEU A CA 1
ATOM 658 C C . LEU A 1 82 ? -6.194 6.333 2.050 1.00 96.88 82 LEU A C 1
ATOM 660 O O . LEU A 1 82 ? -6.278 5.400 2.849 1.00 96.88 82 LEU A O 1
ATOM 664 N N . LEU A 1 83 ? -5.352 7.351 2.230 1.00 95.94 83 LEU A N 1
ATOM 665 C CA . LEU A 1 83 ? -4.572 7.546 3.452 1.00 95.94 83 LEU A CA 1
ATOM 666 C C . LEU A 1 83 ? -4.936 8.875 4.103 1.00 95.94 83 LEU A C 1
ATOM 668 O O . LEU A 1 83 ? -5.202 9.867 3.427 1.00 95.94 83 LEU A O 1
ATOM 672 N N . CYS A 1 84 ? -4.923 8.901 5.438 1.00 93.69 84 CYS A N 1
ATOM 673 C CA . CYS A 1 84 ? -5.256 10.128 6.149 1.00 93.69 84 CYS A CA 1
ATOM 674 C C . CYS A 1 84 ? -4.176 11.206 5.974 1.00 93.69 84 CYS A C 1
ATOM 676 O O . CYS A 1 84 ? -2.977 10.901 5.981 1.00 93.69 84 CYS A O 1
ATOM 678 N N . THR A 1 85 ? -4.607 12.460 5.906 1.00 92.94 85 THR A N 1
ATOM 679 C CA . THR A 1 85 ? -3.779 13.673 5.838 1.00 92.94 85 THR A CA 1
ATOM 680 C C . THR A 1 85 ? -3.631 14.343 7.202 1.00 92.94 85 THR A C 1
ATOM 682 O O . THR A 1 85 ? -2.646 15.043 7.431 1.00 92.94 85 THR A O 1
ATOM 685 N N . LYS A 1 86 ? -4.544 14.066 8.146 1.00 88.62 86 LYS A N 1
ATOM 686 C CA . LYS A 1 86 ? -4.511 14.638 9.498 1.00 88.62 86 LYS A CA 1
ATOM 687 C C . LYS A 1 86 ? -3.171 14.370 10.203 1.00 88.62 86 LYS A C 1
ATOM 689 O O . LYS A 1 86 ? -2.783 13.200 10.300 1.00 88.62 86 LYS A O 1
ATOM 694 N N . PRO A 1 87 ? -2.502 15.383 10.785 1.00 85.38 87 PRO A N 1
ATOM 695 C CA . PRO A 1 87 ? -1.210 15.221 11.453 1.00 85.38 87 PRO A CA 1
ATOM 696 C C . PRO A 1 87 ? -1.172 14.112 12.513 1.00 85.38 87 PRO A C 1
ATOM 698 O O . PRO A 1 87 ? -2.131 13.901 13.267 1.00 85.38 87 PRO A O 1
ATOM 701 N N . LEU A 1 88 ? -0.053 13.390 12.561 1.00 78.06 88 LEU A N 1
ATOM 702 C CA . LEU A 1 88 ? 0.234 12.333 13.534 1.00 78.06 88 LEU A CA 1
ATOM 703 C C . LEU A 1 88 ? 0.785 12.945 14.843 1.00 78.06 88 LEU A C 1
ATOM 705 O O . LEU A 1 88 ? 1.783 13.667 14.830 1.00 78.06 88 LEU A O 1
ATOM 709 N N . HIS A 1 89 ? 0.160 12.636 15.985 1.00 69.75 89 HIS A N 1
ATOM 710 C CA . HIS A 1 89 ? 0.542 13.146 17.310 1.00 69.75 89 HIS A CA 1
ATOM 711 C C . HIS A 1 89 ? 0.987 12.005 18.221 1.00 69.75 89 HIS A C 1
ATOM 713 O O . HIS A 1 89 ? 0.156 11.224 18.644 1.00 69.75 89 HIS A O 1
ATOM 719 N N . TYR A 1 90 ? 2.249 11.917 18.618 1.00 56.47 90 TYR A N 1
ATOM 720 C CA . TYR A 1 90 ? 2.688 10.897 19.573 1.00 56.47 90 TYR A CA 1
ATOM 721 C C . TYR A 1 90 ? 2.950 11.521 20.933 1.00 56.47 90 TYR A C 1
ATOM 723 O O . TYR A 1 90 ? 3.764 12.433 21.042 1.00 56.47 90 TYR A O 1
ATOM 731 N N . ARG A 1 91 ? 2.280 11.017 21.979 1.00 54.97 91 ARG A N 1
ATOM 732 C CA . ARG A 1 91 ? 2.428 11.507 23.365 1.00 54.97 91 ARG A CA 1
ATOM 733 C C . ARG A 1 91 ? 2.295 13.037 23.475 1.00 54.97 91 ARG A C 1
ATOM 735 O O . ARG A 1 91 ? 3.119 13.684 24.106 1.00 54.97 91 ARG A O 1
ATOM 742 N N . ASN A 1 92 ? 1.281 13.613 22.826 1.00 54.22 92 ASN A N 1
ATOM 743 C CA . ASN A 1 92 ? 1.041 15.065 22.742 1.00 54.22 92 ASN A CA 1
ATOM 744 C C . ASN A 1 92 ? 2.137 15.879 22.030 1.00 54.22 92 ASN A C 1
ATOM 746 O O . ASN A 1 92 ? 2.035 17.099 21.938 1.00 54.22 92 ASN A O 1
ATOM 750 N N . THR A 1 93 ? 3.144 15.227 21.452 1.00 52.78 93 THR A N 1
ATOM 751 C CA . THR A 1 93 ? 4.139 15.862 20.591 1.00 52.78 93 THR A CA 1
ATOM 752 C C . THR A 1 93 ? 3.788 15.591 19.132 1.00 52.78 93 THR A C 1
ATOM 754 O O . THR A 1 93 ? 3.548 14.450 18.724 1.00 52.78 93 THR A O 1
ATOM 757 N N . ARG A 1 94 ? 3.750 16.641 18.309 1.00 61.25 94 ARG A N 1
ATOM 758 C CA . ARG A 1 94 ? 3.656 16.481 16.853 1.00 61.25 94 ARG A CA 1
ATOM 759 C C . ARG A 1 94 ? 4.935 15.800 16.376 1.00 61.25 94 ARG A C 1
ATOM 761 O O . ARG A 1 94 ? 5.994 16.415 16.420 1.00 61.25 94 ARG A O 1
ATOM 768 N N . ILE A 1 95 ? 4.846 14.539 15.938 1.00 59.00 95 ILE A N 1
ATOM 769 C CA . ILE A 1 95 ? 6.003 13.872 15.317 1.00 59.00 95 ILE A CA 1
ATOM 770 C C . ILE A 1 95 ? 6.287 14.563 13.987 1.00 59.00 95 ILE A C 1
ATOM 772 O O . ILE A 1 95 ? 7.430 14.906 13.712 1.00 59.00 95 ILE A O 1
ATOM 776 N N . HIS A 1 96 ? 5.238 14.818 13.198 1.00 60.25 96 HIS A N 1
ATOM 777 C CA . HIS A 1 96 ? 5.292 15.567 11.946 1.00 60.25 96 HIS A CA 1
ATOM 778 C C . HIS A 1 96 ? 3.961 16.297 11.705 1.00 60.25 96 HIS A C 1
ATOM 780 O O . HIS A 1 96 ? 2.908 15.814 12.118 1.00 60.25 96 HIS A O 1
ATOM 786 N N . ASN A 1 97 ? 3.983 17.405 10.957 1.00 66.56 97 ASN A N 1
ATOM 787 C CA . ASN A 1 97 ? 2.777 18.112 10.482 1.00 66.56 97 ASN A CA 1
ATOM 788 C C . ASN A 1 97 ? 2.002 17.330 9.393 1.00 66.56 97 ASN A C 1
ATOM 790 O O . ASN A 1 97 ? 1.247 17.904 8.620 1.00 66.56 97 ASN A O 1
ATOM 794 N N . ASN A 1 98 ? 2.196 16.013 9.334 1.00 73.69 98 ASN A N 1
ATOM 795 C CA . ASN A 1 98 ? 1.908 15.148 8.201 1.00 73.69 98 ASN A CA 1
ATOM 796 C C . ASN A 1 98 ? 1.045 13.962 8.658 1.00 73.69 98 ASN A C 1
ATOM 798 O O . ASN A 1 98 ? 1.300 13.384 9.720 1.00 73.69 98 ASN A O 1
ATOM 802 N N . GLY A 1 99 ? 0.042 13.589 7.861 1.00 89.00 99 GLY A N 1
ATOM 803 C CA . GLY A 1 99 ? -0.709 12.341 8.023 1.00 89.00 99 GLY A CA 1
ATOM 804 C C . GLY A 1 99 ? 0.021 11.117 7.459 1.00 89.00 99 GLY A C 1
ATOM 805 O O . GLY A 1 99 ? 1.182 11.190 7.055 1.00 89.00 99 GLY A O 1
ATOM 806 N N . CYS A 1 100 ? -0.666 9.972 7.409 1.00 92.50 100 CYS A N 1
ATOM 807 C CA . CYS A 1 100 ? -0.132 8.732 6.828 1.00 92.50 100 CYS A CA 1
ATOM 808 C C . CYS A 1 100 ? 0.230 8.868 5.346 1.00 92.50 100 CYS A C 1
ATOM 810 O O . CYS A 1 100 ? 1.191 8.239 4.913 1.00 92.50 100 CYS A O 1
ATOM 812 N N . ASN A 1 101 ? -0.508 9.694 4.596 1.00 93.06 101 ASN A N 1
ATOM 813 C CA . ASN A 1 101 ? -0.214 9.989 3.195 1.00 93.06 101 ASN A CA 1
ATOM 814 C C . ASN A 1 101 ? 1.201 10.586 3.053 1.00 93.06 101 ASN A C 1
ATOM 816 O O . ASN A 1 101 ? 2.104 9.977 2.487 1.00 93.06 101 ASN A O 1
ATOM 820 N N . SER A 1 102 ? 1.441 11.720 3.708 1.00 91.56 102 SER A N 1
ATOM 821 C CA . SER A 1 102 ? 2.740 12.393 3.679 1.00 91.56 102 SER A CA 1
ATOM 822 C C . SER A 1 102 ? 3.854 11.601 4.384 1.00 91.56 102 SER A C 1
ATOM 824 O O . SER A 1 102 ? 5.027 11.766 4.053 1.00 91.56 102 SER A O 1
ATOM 826 N N . TRP A 1 103 ? 3.521 10.733 5.350 1.00 92.19 103 TRP A N 1
ATOM 827 C CA . TRP A 1 103 ? 4.474 9.783 5.938 1.00 92.19 103 TRP A CA 1
ATOM 828 C C . TRP A 1 103 ? 4.996 8.795 4.892 1.00 92.19 103 TRP A C 1
ATOM 830 O O . TRP A 1 103 ? 6.211 8.644 4.765 1.00 92.19 103 TRP A O 1
ATOM 840 N N . LYS A 1 104 ? 4.104 8.171 4.109 1.00 94.69 104 LYS A N 1
ATOM 841 C CA . LYS A 1 104 ? 4.499 7.284 3.005 1.00 94.69 104 LYS A CA 1
ATOM 842 C C . LYS A 1 104 ? 5.402 8.017 2.015 1.00 94.69 104 LYS A C 1
ATOM 844 O O . LYS A 1 104 ? 6.499 7.533 1.741 1.00 94.69 104 LYS A O 1
ATOM 849 N N . GLY A 1 105 ? 4.995 9.214 1.588 1.00 94.12 105 GLY A N 1
ATOM 850 C CA . GLY A 1 105 ? 5.779 10.037 0.665 1.00 94.12 105 GLY A CA 1
ATOM 851 C C . GLY A 1 105 ? 7.205 10.311 1.149 1.00 94.12 105 GLY A C 1
ATOM 852 O O . GLY A 1 105 ? 8.163 10.214 0.389 1.00 94.12 105 GLY A O 1
ATOM 853 N N . LYS A 1 106 ? 7.368 10.595 2.445 1.00 92.56 106 LYS A N 1
ATOM 854 C CA . LYS A 1 106 ? 8.677 10.883 3.044 1.00 92.56 106 LYS A CA 1
ATOM 855 C C . LYS A 1 106 ? 9.571 9.649 3.184 1.00 92.56 106 LYS A C 1
ATOM 857 O O . LYS A 1 106 ? 10.782 9.770 3.025 1.00 92.56 106 LYS A O 1
ATOM 862 N N . TYR A 1 107 ? 9.006 8.504 3.564 1.00 92.75 107 TYR A N 1
ATOM 863 C CA . TYR A 1 107 ? 9.796 7.352 4.012 1.00 92.75 107 TYR A CA 1
ATOM 864 C C . TYR A 1 107 ? 9.871 6.198 3.013 1.00 92.75 107 TYR A C 1
ATOM 866 O O . TYR A 1 107 ? 10.809 5.409 3.102 1.00 92.75 107 TYR A O 1
ATOM 874 N N . PHE A 1 108 ? 8.916 6.077 2.090 1.00 95.31 108 PHE A N 1
ATOM 875 C CA . PHE A 1 108 ? 8.775 4.890 1.241 1.00 95.31 108 PHE A CA 1
ATOM 876 C C . PHE A 1 108 ? 8.864 5.192 -0.252 1.00 95.31 108 PHE A C 1
ATOM 878 O O . PHE A 1 108 ? 9.422 4.380 -0.983 1.00 95.31 108 PHE A O 1
ATOM 885 N N . ASP A 1 109 ? 8.390 6.352 -0.715 1.00 96.00 109 ASP A N 1
ATOM 886 C CA . ASP A 1 109 ? 8.299 6.628 -2.157 1.00 96.00 109 ASP A CA 1
ATOM 887 C C . ASP A 1 109 ? 9.654 6.627 -2.877 1.00 96.00 109 ASP A C 1
ATOM 889 O O . ASP A 1 109 ? 9.753 6.128 -3.999 1.00 96.00 109 ASP A O 1
ATOM 893 N N . GLY A 1 110 ? 10.706 7.144 -2.234 1.00 95.00 110 GLY A N 1
ATOM 894 C CA . GLY A 1 110 ? 12.063 7.105 -2.788 1.00 95.00 110 GLY A CA 1
ATOM 895 C C . GLY A 1 110 ? 12.554 5.669 -2.969 1.00 95.00 110 GLY A C 1
ATOM 896 O O . GLY A 1 110 ? 12.887 5.261 -4.076 1.00 95.00 110 GLY A O 1
ATOM 897 N N . ALA A 1 111 ? 12.472 4.870 -1.904 1.00 94.00 111 ALA A N 1
ATOM 898 C CA . ALA A 1 111 ? 12.894 3.474 -1.922 1.00 94.00 111 ALA A CA 1
ATOM 899 C C . ALA A 1 111 ? 12.099 2.629 -2.937 1.00 94.00 111 ALA A C 1
ATOM 901 O O . ALA A 1 111 ? 12.668 1.803 -3.646 1.00 94.00 111 ALA A O 1
ATOM 902 N N . LEU A 1 112 ? 10.787 2.858 -3.055 1.00 95.31 112 LEU A N 1
ATOM 903 C CA . LEU A 1 112 ? 9.946 2.201 -4.061 1.00 95.31 112 LEU A CA 1
ATOM 904 C C . LEU A 1 112 ? 10.333 2.600 -5.487 1.00 95.31 112 LEU A C 1
ATOM 906 O O . LEU A 1 112 ? 10.345 1.752 -6.378 1.00 95.31 112 LEU A O 1
ATOM 910 N N . THR A 1 113 ? 10.684 3.869 -5.703 1.00 95.25 113 THR A N 1
ATOM 911 C CA . THR A 1 113 ? 11.176 4.339 -7.003 1.00 95.25 113 THR A CA 1
ATOM 912 C C . THR A 1 113 ? 12.489 3.652 -7.370 1.00 95.25 113 THR A C 1
ATOM 914 O O . THR A 1 113 ? 12.626 3.188 -8.503 1.00 95.25 113 THR A O 1
ATOM 917 N N . ASP A 1 114 ? 13.420 3.522 -6.427 1.00 93.38 114 ASP A N 1
ATOM 918 C CA . ASP A 1 114 ? 14.713 2.868 -6.657 1.00 93.38 114 ASP A CA 1
ATOM 919 C C . ASP A 1 114 ? 14.545 1.379 -7.003 1.00 93.38 114 ASP A C 1
ATOM 921 O O . ASP A 1 114 ? 15.145 0.904 -7.969 1.00 93.38 114 ASP A O 1
ATOM 925 N N . ILE A 1 115 ? 13.669 0.661 -6.283 1.00 92.94 115 ILE A N 1
ATOM 926 C CA . ILE A 1 115 ? 13.336 -0.749 -6.564 1.00 92.94 115 ILE A CA 1
ATOM 927 C C . ILE A 1 115 ? 12.766 -0.908 -7.977 1.00 92.94 115 ILE A C 1
ATOM 929 O O . ILE A 1 115 ? 13.218 -1.754 -8.749 1.00 92.94 115 ILE A O 1
ATOM 933 N N . MET A 1 116 ? 11.767 -0.099 -8.330 1.00 91.94 116 MET A N 1
ATOM 934 C CA . MET A 1 116 ? 11.043 -0.279 -9.589 1.00 91.94 116 MET A CA 1
ATOM 935 C C . MET A 1 116 ? 11.816 0.168 -10.821 1.00 91.94 116 MET A C 1
ATOM 937 O O . MET A 1 116 ? 11.588 -0.345 -11.911 1.00 91.94 116 MET A O 1
ATOM 941 N N . THR A 1 117 ? 12.730 1.121 -10.662 1.00 90.62 117 THR A N 1
ATOM 942 C CA . THR A 1 117 ? 13.556 1.621 -11.769 1.00 90.62 117 THR A CA 1
ATOM 943 C C . THR A 1 117 ? 14.870 0.859 -11.914 1.00 90.62 117 THR A C 1
ATOM 945 O O . THR A 1 117 ? 15.681 1.208 -12.768 1.00 90.62 117 THR A O 1
ATOM 948 N N . GLY A 1 118 ? 15.107 -0.161 -11.080 1.00 88.00 118 GLY A N 1
ATOM 949 C CA . GLY A 1 118 ? 16.357 -0.923 -11.076 1.00 88.00 118 GLY A CA 1
ATOM 950 C C . GLY A 1 118 ? 17.565 -0.107 -10.606 1.00 88.00 118 GLY A C 1
ATOM 951 O O . GLY A 1 118 ? 18.698 -0.554 -10.744 1.00 88.00 118 GLY A O 1
ATOM 952 N N . LYS A 1 119 ? 17.344 1.079 -10.025 1.00 87.44 119 LYS A N 1
ATOM 953 C CA . LYS A 1 119 ? 18.391 1.984 -9.523 1.00 87.44 119 LYS A CA 1
ATOM 954 C C . LYS A 1 119 ? 18.815 1.648 -8.095 1.00 87.44 119 LYS A C 1
ATOM 956 O O . LYS A 1 119 ? 19.400 2.485 -7.412 1.00 87.44 119 LYS A O 1
ATOM 961 N N . MET A 1 120 ? 18.539 0.424 -7.644 1.00 81.19 120 MET A N 1
ATOM 962 C CA . MET A 1 120 ? 19.025 -0.053 -6.360 1.00 81.19 120 MET A CA 1
ATOM 963 C C . MET A 1 120 ? 20.557 -0.062 -6.374 1.00 81.19 120 MET A C 1
ATOM 965 O O . MET A 1 120 ? 21.166 -0.740 -7.202 1.00 81.19 120 MET A O 1
ATOM 969 N N . PRO A 1 121 ? 21.209 0.684 -5.478 1.00 69.94 121 PRO A N 1
ATOM 970 C CA . PRO A 1 121 ? 22.657 0.777 -5.491 1.00 69.94 121 PRO A CA 1
ATOM 971 C C . PRO A 1 121 ? 23.301 -0.555 -5.066 1.00 69.94 121 PRO A C 1
ATOM 973 O O . PRO A 1 121 ? 22.854 -1.174 -4.097 1.00 69.94 121 PRO A O 1
ATOM 976 N N . PRO A 1 122 ? 24.384 -0.975 -5.744 1.00 62.00 122 PRO A N 1
ATOM 977 C CA . PRO A 1 122 ? 24.937 -2.329 -5.641 1.00 62.00 122 PRO A CA 1
ATOM 978 C C . PRO A 1 122 ? 25.549 -2.671 -4.271 1.00 62.00 122 PRO A C 1
ATOM 980 O O . PRO A 1 122 ? 25.613 -3.841 -3.908 1.00 62.00 122 PRO A O 1
ATOM 983 N N . HIS A 1 123 ? 25.957 -1.673 -3.476 1.00 57.19 123 HIS A N 1
ATOM 984 C CA . HIS A 1 123 ? 26.596 -1.871 -2.167 1.00 57.19 123 HIS A CA 1
ATOM 985 C C . HIS A 1 123 ? 26.208 -0.772 -1.170 1.00 57.19 123 HIS A C 1
ATOM 987 O O . HIS A 1 123 ? 27.002 0.107 -0.835 1.00 57.19 123 HIS A O 1
ATOM 993 N N . GLN A 1 124 ? 24.962 -0.781 -0.700 1.00 60.28 124 GLN A N 1
ATOM 994 C CA . GLN A 1 124 ? 24.508 0.192 0.294 1.00 60.28 124 GLN A CA 1
ATOM 995 C C . GLN A 1 124 ? 24.756 -0.258 1.741 1.00 60.28 124 GLN A C 1
ATOM 997 O O . GLN A 1 124 ? 24.711 -1.439 2.080 1.00 60.28 124 GLN A O 1
ATOM 1002 N N . ASN A 1 125 ? 24.927 0.728 2.628 1.00 62.31 125 ASN A N 1
ATOM 1003 C CA . ASN A 1 125 ? 24.839 0.547 4.076 1.00 62.31 125 ASN A CA 1
ATOM 1004 C C . ASN A 1 125 ? 23.547 -0.203 4.459 1.00 62.31 125 ASN A C 1
ATOM 1006 O O . ASN A 1 125 ? 22.468 0.138 3.973 1.00 62.31 125 ASN A O 1
ATOM 1010 N N . LYS A 1 126 ? 23.628 -1.134 5.422 1.00 71.62 126 LYS A N 1
ATOM 1011 C CA . LYS A 1 126 ? 22.507 -1.958 5.940 1.00 71.62 126 LYS A CA 1
ATOM 1012 C C . LYS A 1 126 ? 21.201 -1.183 6.189 1.00 71.62 126 LYS A C 1
ATOM 1014 O O . LYS A 1 126 ? 20.111 -1.705 5.987 1.00 71.62 126 LYS A O 1
ATOM 1019 N N . LYS A 1 127 ? 21.298 0.080 6.625 1.00 70.38 127 LYS A N 1
ATOM 1020 C CA . LYS A 1 127 ? 20.134 0.958 6.852 1.00 70.38 127 LYS A CA 1
ATOM 1021 C C . LYS A 1 127 ? 19.322 1.210 5.583 1.00 70.38 127 LYS A C 1
ATOM 1023 O O . LYS A 1 127 ? 18.099 1.204 5.639 1.00 70.38 127 LYS A O 1
ATOM 1028 N N . ALA A 1 128 ? 19.994 1.435 4.463 1.00 70.69 128 ALA A N 1
ATOM 1029 C CA . ALA A 1 128 ? 19.330 1.763 3.220 1.00 70.69 128 ALA A CA 1
ATOM 1030 C C . ALA A 1 128 ? 18.734 0.500 2.571 1.00 70.69 128 ALA A C 1
ATOM 1032 O O . ALA A 1 128 ? 17.594 0.536 2.126 1.00 70.69 128 ALA A O 1
ATOM 1033 N N . GLN A 1 129 ? 19.385 -0.662 2.694 1.00 83.69 129 GLN A N 1
ATOM 1034 C CA . GLN A 1 129 ? 18.776 -1.956 2.348 1.00 83.69 129 GLN A CA 1
ATOM 1035 C C . GLN A 1 129 ? 17.478 -2.226 3.138 1.00 83.69 129 GLN A C 1
ATOM 1037 O O . GLN A 1 129 ? 16.467 -2.613 2.553 1.00 83.69 129 GLN A O 1
ATOM 1042 N N . ASN A 1 130 ? 17.465 -1.950 4.448 1.00 90.50 130 ASN A N 1
ATOM 1043 C CA . ASN A 1 130 ? 16.249 -2.076 5.258 1.00 90.50 130 ASN A CA 1
ATOM 1044 C C . ASN A 1 130 ? 15.129 -1.149 4.772 1.00 90.50 130 ASN A C 1
ATOM 1046 O O . ASN A 1 130 ? 13.980 -1.574 4.735 1.00 90.50 130 ASN A O 1
ATOM 1050 N N . ALA A 1 131 ? 15.443 0.095 4.397 1.00 91.19 131 ALA A N 1
ATOM 1051 C CA . ALA A 1 131 ? 14.445 1.044 3.905 1.00 91.19 131 ALA A CA 1
ATOM 1052 C C . ALA A 1 131 ? 13.759 0.551 2.616 1.00 91.19 131 ALA A C 1
ATOM 1054 O O . ALA A 1 131 ? 12.547 0.697 2.490 1.00 91.19 131 ALA A O 1
ATOM 1055 N N . HIS A 1 132 ? 14.496 -0.103 1.709 1.00 93.69 132 HIS A N 1
ATOM 1056 C CA . HIS A 1 132 ? 13.929 -0.740 0.512 1.00 93.69 132 HIS A CA 1
ATOM 1057 C C . HIS A 1 132 ? 12.990 -1.893 0.860 1.00 93.69 132 HIS A C 1
ATOM 1059 O O . HIS A 1 132 ? 11.849 -1.915 0.405 1.00 93.69 132 HIS A O 1
ATOM 1065 N N . ILE A 1 133 ? 13.424 -2.811 1.726 1.00 94.94 133 ILE A N 1
ATOM 1066 C CA . ILE A 1 133 ? 12.588 -3.941 2.154 1.00 94.94 133 ILE A CA 1
ATOM 1067 C C . ILE A 1 133 ? 11.326 -3.434 2.867 1.00 94.94 133 ILE A C 1
ATOM 1069 O O . ILE A 1 133 ? 10.222 -3.884 2.574 1.00 94.94 133 ILE A O 1
ATOM 1073 N N . ILE A 1 134 ? 11.463 -2.462 3.774 1.00 96.06 134 ILE A N 1
ATOM 1074 C CA . ILE A 1 134 ? 10.336 -1.890 4.523 1.00 96.06 134 ILE A CA 1
ATOM 1075 C C . ILE A 1 134 ? 9.409 -1.084 3.604 1.00 96.06 134 ILE A C 1
ATOM 1077 O O . ILE A 1 134 ? 8.192 -1.171 3.755 1.00 96.06 134 ILE A O 1
ATOM 1081 N N . GLY A 1 135 ? 9.951 -0.347 2.633 1.00 96.19 135 GLY A N 1
ATOM 1082 C CA . GLY A 1 135 ? 9.169 0.327 1.596 1.00 96.19 135 GLY A CA 1
ATOM 1083 C C . GLY A 1 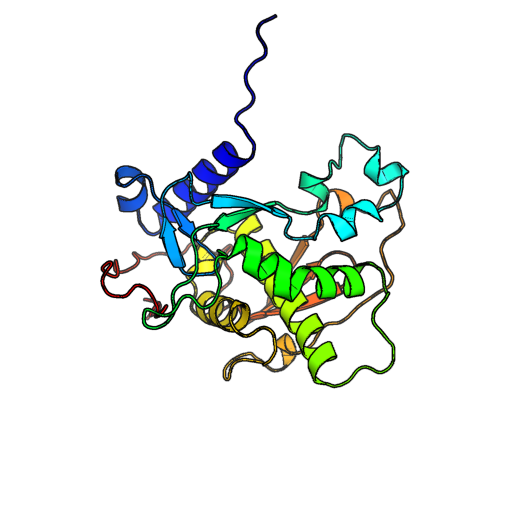135 ? 8.362 -0.666 0.760 1.00 96.19 135 GLY A C 1
ATOM 1084 O O . GLY A 1 135 ? 7.157 -0.481 0.591 1.00 96.19 135 GLY A O 1
ATOM 1085 N N . GLY A 1 136 ? 8.990 -1.764 0.328 1.00 96.81 136 GLY A N 1
ATOM 1086 C CA . GLY A 1 136 ? 8.327 -2.873 -0.361 1.00 96.81 136 GLY A CA 1
ATOM 1087 C C . GLY A 1 136 ? 7.213 -3.504 0.478 1.00 96.81 136 GLY A C 1
ATOM 1088 O O . GLY A 1 136 ? 6.101 -3.671 -0.015 1.00 96.81 136 GLY A O 1
ATOM 1089 N N . LEU A 1 137 ? 7.461 -3.768 1.767 1.00 97.19 137 LEU A N 1
ATOM 1090 C CA . LEU A 1 137 ? 6.440 -4.254 2.708 1.00 97.19 137 LEU A CA 1
ATOM 1091 C C . LEU A 1 137 ? 5.267 -3.281 2.853 1.00 97.19 137 LEU A C 1
ATOM 1093 O O . LEU A 1 137 ? 4.117 -3.713 2.891 1.00 97.19 137 LEU A O 1
ATOM 1097 N N . ALA A 1 138 ? 5.539 -1.978 2.945 1.00 97.19 138 ALA A N 1
ATOM 1098 C CA . ALA A 1 138 ? 4.499 -0.961 3.049 1.00 97.19 138 ALA A CA 1
ATOM 1099 C C . ALA A 1 138 ? 3.632 -0.921 1.782 1.00 97.19 138 ALA A C 1
ATOM 1101 O O . ALA A 1 138 ? 2.408 -0.893 1.891 1.00 97.19 138 ALA A O 1
ATOM 1102 N N . ALA A 1 139 ? 4.240 -0.977 0.593 1.00 98.00 139 ALA A N 1
ATOM 1103 C CA . ALA A 1 139 ? 3.503 -1.058 -0.667 1.00 98.00 139 ALA A CA 1
ATOM 1104 C C . ALA A 1 139 ? 2.676 -2.346 -0.765 1.00 98.00 139 ALA A C 1
ATOM 1106 O O . ALA A 1 139 ? 1.494 -2.276 -1.087 1.00 98.00 139 ALA A O 1
ATOM 1107 N N . ALA A 1 140 ? 3.256 -3.497 -0.419 1.00 98.12 140 ALA A N 1
ATOM 1108 C CA . ALA A 1 140 ? 2.564 -4.784 -0.419 1.00 98.12 140 ALA A CA 1
ATOM 1109 C C . ALA A 1 140 ? 1.370 -4.812 0.547 1.00 98.12 140 ALA A C 1
ATOM 1111 O O . ALA A 1 140 ? 0.295 -5.289 0.189 1.00 98.12 140 ALA A O 1
ATOM 1112 N N . TYR A 1 141 ? 1.527 -4.247 1.747 1.00 97.94 141 TYR A N 1
ATOM 1113 C CA . TYR A 1 141 ? 0.434 -4.089 2.705 1.00 97.94 141 TYR A CA 1
ATOM 1114 C C . TYR A 1 141 ? -0.703 -3.238 2.135 1.00 97.94 141 TYR A C 1
ATOM 1116 O O . TYR A 1 141 ? -1.860 -3.652 2.165 1.00 97.94 141 TYR A O 1
ATOM 1124 N N . LEU A 1 142 ? -0.386 -2.063 1.584 1.00 98.31 142 LEU A N 1
ATOM 1125 C CA . LEU A 1 142 ? -1.395 -1.178 1.002 1.00 98.31 142 LEU A CA 1
ATOM 1126 C C . LEU A 1 142 ? -2.061 -1.797 -0.234 1.00 98.31 142 LEU A C 1
ATOM 1128 O O . LEU A 1 142 ? -3.262 -1.619 -0.407 1.00 98.31 142 LEU A O 1
ATOM 1132 N N . ALA A 1 143 ? -1.318 -2.549 -1.049 1.00 98.25 143 ALA A N 1
ATOM 1133 C CA . ALA A 1 143 ? -1.852 -3.308 -2.179 1.00 98.25 143 ALA A CA 1
ATOM 1134 C C . ALA A 1 143 ? -2.854 -4.367 -1.713 1.00 98.25 143 ALA A C 1
ATOM 1136 O O . ALA A 1 143 ? -3.961 -4.427 -2.237 1.00 98.25 143 ALA A O 1
ATOM 1137 N N . MET A 1 144 ? -2.517 -5.138 -0.676 1.00 97.62 144 MET A N 1
ATOM 1138 C CA . MET A 1 144 ? -3.445 -6.117 -0.109 1.00 97.62 144 MET A CA 1
ATOM 1139 C C . MET A 1 144 ? -4.698 -5.464 0.483 1.00 97.62 144 MET A C 1
ATOM 1141 O O . MET A 1 144 ? -5.789 -5.988 0.296 1.00 97.62 144 MET A O 1
ATOM 1145 N N . VAL A 1 145 ? -4.578 -4.321 1.167 1.00 97.19 145 VAL A N 1
ATOM 1146 C CA . VAL A 1 145 ? -5.757 -3.586 1.666 1.00 97.19 145 VAL A CA 1
ATOM 1147 C C . VAL A 1 145 ? -6.596 -3.020 0.515 1.00 97.19 145 VAL A C 1
ATOM 1149 O O . VAL A 1 145 ? -7.816 -2.997 0.612 1.00 97.19 145 VAL A O 1
ATOM 1152 N N . SER A 1 146 ? -5.966 -2.556 -0.565 1.00 96.94 146 SER A N 1
ATOM 1153 C CA . SER A 1 146 ? -6.667 -2.042 -1.749 1.00 96.94 146 SER A CA 1
ATOM 1154 C C . SER A 1 146 ? -7.462 -3.140 -2.464 1.00 96.94 146 SER A C 1
ATOM 1156 O O . SER A 1 146 ? -8.593 -2.891 -2.871 1.00 96.94 146 SER A O 1
ATOM 1158 N N . GLU A 1 147 ? -6.905 -4.353 -2.552 1.00 96.56 147 GLU A N 1
ATOM 1159 C CA . GLU A 1 147 ? -7.538 -5.502 -3.212 1.00 96.56 147 GLU A CA 1
ATOM 1160 C C . GLU A 1 147 ? -8.598 -6.186 -2.334 1.00 96.56 147 GLU A C 1
ATOM 1162 O O . GLU A 1 147 ? -9.715 -6.440 -2.778 1.00 96.56 147 GLU A O 1
ATOM 1167 N N . TYR A 1 148 ? -8.258 -6.487 -1.079 1.00 95.19 148 TYR A N 1
ATOM 1168 C CA . TYR A 1 148 ? -9.077 -7.335 -0.203 1.00 95.19 148 TYR A CA 1
ATOM 1169 C C . TYR A 1 148 ? -9.827 -6.559 0.883 1.00 95.19 148 TYR A C 1
ATOM 1171 O O . TYR A 1 148 ? -10.664 -7.135 1.573 1.00 95.19 148 TYR A O 1
ATOM 1179 N N . GLY A 1 149 ? -9.548 -5.268 1.056 1.00 93.81 149 GLY A N 1
ATOM 1180 C CA . GLY A 1 149 ? -10.241 -4.409 2.011 1.00 93.81 149 GLY A CA 1
ATOM 1181 C C . GLY A 1 149 ? -9.696 -4.457 3.442 1.00 93.81 149 GLY A C 1
ATOM 1182 O O . GLY A 1 149 ? -8.555 -4.839 3.728 1.00 93.81 149 GLY A O 1
ATOM 1183 N N . TYR A 1 150 ? -10.534 -4.020 4.377 1.00 92.00 150 TYR A N 1
ATOM 1184 C CA . TYR A 1 150 ? -10.231 -3.844 5.792 1.00 92.00 150 TYR A CA 1
ATOM 1185 C C . TYR A 1 150 ? -9.958 -5.133 6.530 1.00 92.00 150 TYR A C 1
ATOM 1187 O O . TYR A 1 150 ? -9.278 -5.065 7.552 1.00 92.00 150 TYR A O 1
ATOM 1195 N N . VAL A 1 151 ? -10.391 -6.284 6.011 1.00 90.44 151 VAL A N 1
ATOM 1196 C CA . VAL A 1 151 ? -10.000 -7.580 6.570 1.00 90.44 151 VAL A CA 1
ATOM 1197 C C . VAL A 1 151 ? -8.496 -7.618 6.817 1.00 90.44 151 VAL A C 1
ATOM 1199 O O . VAL A 1 151 ? -8.087 -7.843 7.949 1.00 90.44 151 VAL A O 1
ATOM 1202 N N . VAL A 1 152 ? -7.683 -7.228 5.827 1.00 92.62 152 VAL A N 1
ATOM 1203 C CA . VAL A 1 152 ? -6.214 -7.218 5.903 1.00 92.62 152 VAL A CA 1
ATOM 1204 C C . VAL A 1 152 ? -5.706 -6.285 7.001 1.00 92.62 152 VAL A C 1
ATOM 1206 O O . VAL A 1 152 ? -4.794 -6.640 7.745 1.00 92.62 152 VAL A O 1
ATOM 1209 N N . ALA A 1 153 ? -6.294 -5.094 7.126 1.00 90.94 153 ALA A N 1
ATOM 1210 C CA . ALA A 1 153 ? -5.892 -4.109 8.129 1.00 90.94 153 ALA A CA 1
ATOM 1211 C C . ALA A 1 153 ? -6.262 -4.532 9.563 1.00 90.94 153 ALA A C 1
ATOM 1213 O O . ALA A 1 153 ? -5.603 -4.115 10.521 1.00 90.94 153 ALA A O 1
ATOM 1214 N N . LEU A 1 154 ? -7.318 -5.335 9.705 1.00 87.31 154 LEU A N 1
ATOM 1215 C CA . LEU A 1 154 ? -7.908 -5.743 10.978 1.00 87.31 154 LEU A CA 1
ATOM 1216 C C . LEU A 1 154 ? -7.361 -7.071 11.515 1.00 87.31 154 LEU A C 1
ATOM 1218 O O . LEU A 1 154 ? -7.512 -7.336 12.705 1.00 87.31 154 LEU A O 1
ATOM 1222 N N . MET A 1 155 ? -6.699 -7.884 10.687 1.00 85.94 155 MET A N 1
ATOM 1223 C CA . MET A 1 155 ? -6.061 -9.121 11.154 1.00 85.94 155 MET A CA 1
ATOM 1224 C C . MET A 1 155 ? -4.886 -8.842 12.104 1.00 85.94 155 MET A C 1
ATOM 1226 O O . MET A 1 155 ? -4.284 -7.762 12.094 1.00 85.94 155 MET A O 1
ATOM 1230 N N . GLN A 1 156 ? -4.465 -9.873 12.841 1.00 84.06 156 GLN A N 1
ATOM 1231 C CA . GLN A 1 156 ? -3.328 -9.788 13.764 1.00 84.06 156 GLN A CA 1
ATOM 1232 C C . GLN A 1 156 ? -2.039 -9.448 13.013 1.00 84.06 156 GLN A C 1
ATOM 1234 O O . GLN A 1 156 ? -1.235 -8.621 13.440 1.00 84.06 156 GLN A O 1
ATOM 1239 N N . SER A 1 157 ? -1.859 -10.039 11.835 1.00 88.06 157 SER A N 1
ATOM 1240 C CA . SER A 1 157 ? -0.755 -9.703 10.940 1.00 88.06 157 SER A CA 1
ATOM 1241 C C . SER A 1 157 ? -0.853 -8.282 10.372 1.00 88.06 157 SER A C 1
ATOM 1243 O O . SER A 1 157 ? 0.174 -7.639 10.151 1.00 88.06 157 SER A O 1
ATOM 1245 N N . GLY A 1 158 ? -2.070 -7.758 10.193 1.00 88.62 158 GLY A N 1
ATOM 1246 C CA . GLY A 1 158 ? -2.328 -6.371 9.811 1.00 88.62 158 GLY A CA 1
ATOM 1247 C C . GLY A 1 158 ? -1.840 -5.378 10.864 1.00 88.62 158 GLY A C 1
ATOM 1248 O O . GLY A 1 158 ? -1.295 -4.328 10.525 1.00 88.62 158 GLY A O 1
ATOM 1249 N N . LEU A 1 159 ? -1.947 -5.709 12.156 1.00 86.38 159 LEU A N 1
ATOM 1250 C CA . LEU A 1 159 ? -1.313 -4.928 13.224 1.00 86.38 159 LEU A CA 1
ATOM 1251 C C . LEU A 1 159 ? 0.213 -4.890 13.058 1.00 86.38 159 LEU A C 1
ATOM 1253 O O . LEU A 1 159 ? 0.790 -3.805 13.071 1.00 86.38 159 LEU A O 1
ATOM 1257 N N . ILE A 1 160 ? 0.856 -6.037 12.816 1.00 88.38 160 ILE A N 1
ATOM 1258 C CA . ILE A 1 160 ? 2.313 -6.115 12.599 1.00 88.38 160 ILE A CA 1
ATOM 1259 C C . ILE A 1 160 ? 2.735 -5.244 11.404 1.00 88.38 160 ILE A C 1
ATOM 1261 O O . ILE A 1 160 ? 3.698 -4.479 11.505 1.00 88.38 160 ILE A O 1
ATOM 1265 N N . ALA A 1 161 ? 1.999 -5.309 10.289 1.00 91.19 161 ALA A N 1
ATOM 1266 C CA . ALA A 1 161 ? 2.270 -4.500 9.101 1.00 91.19 161 ALA A CA 1
ATOM 1267 C C . ALA A 1 161 ? 2.127 -2.992 9.378 1.00 91.19 161 ALA A C 1
ATOM 1269 O O . ALA A 1 161 ? 2.999 -2.205 9.005 1.00 91.19 161 ALA A O 1
ATOM 1270 N N . ARG A 1 162 ? 1.080 -2.579 10.103 1.00 90.31 162 ARG A N 1
ATOM 1271 C CA . ARG A 1 162 ? 0.873 -1.178 10.511 1.00 90.31 162 ARG A CA 1
ATOM 1272 C C . ARG A 1 162 ? 1.954 -0.678 11.460 1.00 90.31 162 ARG A C 1
ATOM 1274 O O . ARG A 1 162 ? 2.441 0.438 11.307 1.00 90.31 162 ARG A O 1
ATOM 1281 N N . GLU A 1 163 ? 2.380 -1.491 12.420 1.00 88.12 163 GLU A N 1
ATOM 1282 C CA . GLU A 1 163 ? 3.502 -1.135 13.289 1.00 88.12 163 GLU A CA 1
ATOM 1283 C C . GLU A 1 163 ? 4.811 -0.981 12.506 1.00 88.12 163 GLU A C 1
ATOM 1285 O O . GLU A 1 163 ? 5.596 -0.069 12.781 1.00 88.12 163 GLU A O 1
ATOM 1290 N N . GLN A 1 164 ? 5.048 -1.852 11.521 1.00 91.44 164 GLN A N 1
ATOM 1291 C CA . GLN A 1 164 ? 6.207 -1.759 10.638 1.00 91.44 164 GLN A CA 1
ATOM 1292 C C . GLN A 1 164 ? 6.154 -0.501 9.759 1.00 91.44 164 GLN A C 1
ATOM 1294 O O . GLN A 1 164 ? 7.187 0.145 9.570 1.00 91.44 164 GLN A O 1
ATOM 1299 N N . PHE A 1 165 ? 4.966 -0.097 9.296 1.00 91.94 165 PHE A N 1
ATOM 1300 C CA . PHE A 1 165 ? 4.745 1.135 8.529 1.00 91.94 165 PHE A CA 1
ATOM 1301 C C . PHE A 1 165 ? 5.211 2.393 9.283 1.00 91.94 165 PHE A C 1
ATOM 1303 O O . PHE A 1 165 ? 5.691 3.343 8.671 1.00 91.94 165 PHE A O 1
ATOM 1310 N N . PHE A 1 166 ? 5.145 2.416 10.617 1.00 89.06 166 PHE A N 1
ATOM 1311 C CA . PHE A 1 166 ? 5.669 3.530 11.425 1.00 89.06 166 PHE A CA 1
ATOM 1312 C C . PHE A 1 166 ? 7.097 3.312 11.943 1.00 89.06 166 PHE A C 1
ATOM 1314 O O . PHE A 1 166 ? 7.589 4.105 12.746 1.00 89.06 166 PHE A O 1
ATOM 1321 N N . ASN A 1 167 ? 7.794 2.279 11.465 1.00 88.69 167 ASN A N 1
ATOM 1322 C CA . ASN A 1 167 ? 9.188 2.000 11.803 1.00 88.69 167 ASN A CA 1
ATOM 1323 C C . ASN A 1 167 ? 10.067 1.862 10.540 1.00 88.69 167 ASN A C 1
ATOM 1325 O O . ASN A 1 167 ? 10.629 0.798 10.285 1.00 88.69 167 ASN A O 1
ATOM 1329 N N . PRO A 1 168 ? 10.219 2.930 9.735 1.00 88.00 168 PRO A N 1
ATOM 1330 C CA . PRO A 1 168 ? 10.791 2.872 8.383 1.00 88.00 168 PRO A CA 1
ATOM 1331 C C . PRO A 1 168 ? 12.271 2.472 8.331 1.00 88.00 168 PRO A C 1
ATOM 1333 O O . PRO A 1 168 ? 12.763 2.051 7.293 1.00 88.00 168 PRO A O 1
ATOM 1336 N N . ASN A 1 169 ? 12.989 2.589 9.451 1.00 84.62 169 ASN A N 1
ATOM 1337 C CA . ASN A 1 169 ? 14.437 2.373 9.510 1.00 84.62 169 ASN A CA 1
ATOM 1338 C C . ASN A 1 169 ? 14.831 1.053 10.189 1.00 84.62 169 ASN A C 1
ATOM 1340 O O . ASN A 1 169 ? 16.018 0.714 10.246 1.00 84.62 169 ASN A O 1
ATOM 1344 N N . ARG A 1 170 ? 13.871 0.328 10.777 1.00 89.88 170 ARG A N 1
ATOM 1345 C CA . ARG A 1 170 ? 14.149 -0.865 11.581 1.00 89.88 170 ARG A CA 1
ATOM 1346 C C . ARG A 1 170 ? 12.990 -1.852 11.524 1.00 89.88 170 ARG A C 1
ATOM 1348 O O . ARG A 1 170 ? 11.832 -1.480 11.679 1.00 89.88 170 ARG A O 1
ATOM 1355 N N . PHE A 1 171 ? 13.313 -3.134 11.407 1.00 92.06 171 PHE A N 1
ATOM 1356 C CA . PHE A 1 171 ? 12.314 -4.191 11.515 1.00 92.06 171 PHE A CA 1
ATOM 1357 C C . PHE A 1 171 ? 11.749 -4.297 12.941 1.00 92.06 171 PHE A C 1
ATOM 1359 O O . PHE A 1 171 ? 12.490 -4.217 13.930 1.00 92.06 171 PHE A O 1
ATOM 1366 N N . ARG A 1 172 ? 10.429 -4.461 13.063 1.00 86.62 172 ARG A N 1
ATOM 1367 C CA . ARG A 1 172 ? 9.742 -4.751 14.331 1.00 86.62 172 ARG A CA 1
ATOM 1368 C C . ARG A 1 172 ? 10.103 -6.158 14.814 1.00 86.62 172 ARG A C 1
ATOM 1370 O O . ARG A 1 172 ? 10.222 -7.092 14.024 1.00 86.62 172 ARG A O 1
ATOM 1377 N N . LYS A 1 173 ? 10.240 -6.312 16.136 1.00 77.38 173 LYS A N 1
ATOM 1378 C CA . LYS A 1 173 ? 10.377 -7.624 16.784 1.00 77.38 173 LYS A CA 1
ATOM 1379 C C . LYS A 1 173 ? 9.038 -8.357 16.619 1.00 77.38 173 LYS A C 1
ATOM 1381 O O . LYS A 1 173 ? 8.076 -7.975 17.269 1.00 77.38 173 LYS A O 1
ATOM 1386 N N . GLY A 1 174 ? 8.965 -9.314 15.698 1.00 76.31 174 GLY A N 1
ATOM 1387 C CA . GLY A 1 174 ? 7.726 -10.023 15.338 1.00 76.31 174 GLY A CA 1
ATOM 1388 C C . GLY A 1 174 ? 7.514 -10.169 13.830 1.00 76.31 174 GLY A C 1
ATOM 1389 O O . GLY A 1 174 ? 6.730 -11.007 13.397 1.00 76.31 174 GLY A O 1
ATOM 1390 N N . LEU A 1 175 ? 8.247 -9.406 13.013 1.00 87.62 175 LEU A N 1
ATOM 1391 C CA . LEU A 1 175 ? 8.240 -9.601 11.569 1.00 87.62 175 LEU A CA 1
ATOM 1392 C C . LEU A 1 175 ? 9.040 -10.864 11.208 1.00 87.62 175 LEU A C 1
ATOM 1394 O O . LEU A 1 175 ? 10.214 -10.977 11.566 1.00 87.62 175 LEU A O 1
ATOM 1398 N N . MET A 1 176 ? 8.416 -11.804 10.495 1.00 88.44 176 MET A N 1
ATOM 1399 C CA . MET A 1 176 ? 9.053 -13.062 10.088 1.00 88.44 176 MET A CA 1
ATOM 1400 C C . MET A 1 176 ? 10.317 -12.825 9.253 1.00 88.44 176 MET A C 1
ATOM 1402 O O . MET A 1 176 ? 10.381 -11.865 8.489 1.00 88.44 176 MET A O 1
ATOM 1406 N N . ALA A 1 177 ? 11.290 -13.739 9.331 1.00 91.00 177 ALA A N 1
ATOM 1407 C CA . ALA A 1 177 ? 12.543 -13.633 8.577 1.00 91.00 177 ALA A CA 1
ATOM 1408 C C . ALA A 1 177 ? 12.315 -13.490 7.060 1.00 91.00 177 ALA A C 1
ATOM 1410 O O . ALA A 1 177 ? 12.890 -12.603 6.439 1.00 91.00 177 ALA A O 1
ATOM 1411 N N . LYS A 1 178 ? 11.394 -14.275 6.481 1.00 92.12 178 LYS A N 1
ATOM 1412 C CA . LYS A 1 178 ? 11.018 -14.178 5.056 1.00 92.12 178 LYS A CA 1
ATOM 1413 C C . LYS A 1 178 ? 10.442 -12.816 4.651 1.00 92.12 178 LYS A C 1
ATOM 1415 O O . LYS A 1 178 ? 10.596 -12.400 3.511 1.00 92.12 178 LYS A O 1
ATOM 1420 N N . SER A 1 179 ? 9.807 -12.108 5.584 1.00 93.25 179 SER A N 1
ATOM 1421 C CA . SER A 1 179 ? 9.282 -10.756 5.366 1.00 93.25 179 SER A CA 1
ATOM 1422 C C . SER A 1 179 ? 10.369 -9.684 5.465 1.00 93.25 179 SER A C 1
ATOM 1424 O O . SER A 1 179 ? 10.130 -8.541 5.109 1.00 93.25 179 SER A O 1
ATOM 1426 N N . GLN A 1 180 ? 11.572 -10.029 5.927 1.00 93.69 180 GLN A N 1
ATOM 1427 C CA . GLN A 1 180 ? 12.735 -9.136 5.975 1.00 93.69 180 GLN A CA 1
ATOM 1428 C C . GLN A 1 180 ? 13.605 -9.272 4.717 1.00 93.69 180 GLN A C 1
ATOM 1430 O O . GLN A 1 180 ? 14.794 -8.964 4.745 1.00 93.69 180 GLN A O 1
ATOM 1435 N N . MET A 1 181 ? 13.020 -9.743 3.616 1.00 91.06 181 MET A N 1
ATOM 1436 C CA . MET A 1 181 ? 13.683 -9.937 2.332 1.00 91.06 181 MET A CA 1
ATOM 1437 C C . MET A 1 181 ? 12.821 -9.354 1.214 1.00 91.06 181 MET A C 1
ATOM 1439 O O . MET A 1 181 ? 11.594 -9.391 1.278 1.00 91.06 181 MET A O 1
ATOM 1443 N N . ILE A 1 182 ? 13.483 -8.835 0.185 1.00 92.94 182 ILE A N 1
ATOM 1444 C CA . ILE A 1 182 ? 12.871 -8.419 -1.075 1.00 92.94 182 ILE A CA 1
ATOM 1445 C C . ILE A 1 182 ? 13.655 -9.086 -2.199 1.00 92.94 182 ILE A C 1
ATOM 1447 O O . ILE A 1 182 ? 14.887 -9.105 -2.155 1.00 92.94 182 ILE A O 1
ATOM 1451 N N . LEU A 1 183 ? 12.955 -9.658 -3.173 1.00 91.69 183 LEU A N 1
ATOM 1452 C CA . LEU A 1 183 ? 13.577 -10.166 -4.392 1.00 91.69 183 LEU A CA 1
ATOM 1453 C C . LEU A 1 183 ? 13.185 -9.230 -5.527 1.00 91.69 183 LEU A C 1
ATOM 1455 O O . LEU A 1 183 ? 12.005 -8.932 -5.703 1.00 91.69 183 LEU A O 1
ATOM 1459 N N . THR A 1 184 ? 14.174 -8.746 -6.266 1.00 91.56 184 THR A N 1
ATOM 1460 C CA . THR A 1 184 ? 13.978 -7.805 -7.366 1.00 91.56 184 THR A CA 1
ATOM 1461 C C . THR A 1 184 ? 14.401 -8.444 -8.681 1.00 91.56 184 THR A C 1
ATOM 1463 O O . THR A 1 184 ? 15.383 -9.180 -8.754 1.00 91.56 184 THR A O 1
ATOM 1466 N N . GLY A 1 185 ? 13.622 -8.178 -9.720 1.00 88.44 185 GLY A N 1
ATOM 1467 C CA . GLY A 1 185 ? 13.895 -8.510 -11.107 1.00 88.44 185 GLY A CA 1
ATOM 1468 C C . GLY A 1 185 ? 14.121 -7.250 -11.939 1.00 88.44 185 GLY A C 1
ATOM 1469 O O . GLY A 1 185 ? 14.112 -6.122 -11.432 1.00 88.44 185 GLY A O 1
ATOM 1470 N N . GLN A 1 186 ? 14.314 -7.452 -13.240 1.00 89.06 186 GLN A N 1
ATOM 1471 C CA . GLN A 1 186 ? 14.474 -6.349 -14.183 1.00 89.06 186 GLN A CA 1
ATOM 1472 C C . GLN A 1 186 ? 13.189 -5.506 -14.261 1.00 89.06 186 GLN A C 1
ATOM 1474 O O . GLN A 1 186 ? 12.096 -6.077 -14.206 1.00 89.06 186 GLN A O 1
ATOM 1479 N N . PRO A 1 187 ? 13.289 -4.167 -14.369 1.00 89.19 187 PRO A N 1
ATOM 1480 C CA . PRO A 1 187 ? 12.129 -3.309 -14.589 1.00 89.19 187 PRO A CA 1
ATOM 1481 C C . PRO A 1 187 ? 11.303 -3.772 -15.791 1.00 89.19 187 PRO A C 1
ATOM 1483 O O . PRO A 1 187 ? 11.862 -4.113 -16.832 1.00 89.19 187 PRO A O 1
ATOM 1486 N N . GLN A 1 188 ? 9.977 -3.759 -15.651 1.00 87.62 188 GLN A N 1
ATOM 1487 C CA . GLN A 1 188 ? 9.090 -4.195 -16.726 1.00 87.62 188 GLN A CA 1
ATOM 1488 C C . GLN A 1 188 ? 9.062 -3.179 -17.869 1.00 87.62 188 GLN A C 1
ATOM 1490 O O . GLN A 1 188 ? 8.853 -1.985 -17.646 1.00 87.62 188 GLN A O 1
ATOM 1495 N N . THR A 1 189 ? 9.261 -3.666 -19.092 1.00 85.25 189 THR A N 1
ATOM 1496 C CA . THR A 1 189 ? 9.307 -2.849 -20.317 1.00 85.25 189 THR A CA 1
ATOM 1497 C C . THR A 1 189 ? 8.338 -3.323 -21.398 1.00 85.25 189 THR A C 1
ATOM 1499 O O . THR A 1 189 ? 7.925 -2.504 -22.216 1.00 85.25 189 THR A O 1
ATOM 1502 N N . ALA A 1 190 ? 7.947 -4.602 -21.391 1.00 89.69 190 ALA A N 1
ATOM 1503 C CA . ALA A 1 190 ? 7.015 -5.175 -22.361 1.00 89.69 190 ALA A CA 1
ATOM 1504 C C . ALA A 1 190 ? 5.632 -4.524 -22.231 1.00 89.69 190 ALA A C 1
ATOM 1506 O O . ALA A 1 190 ? 5.056 -4.504 -21.145 1.00 89.69 190 ALA A O 1
ATOM 1507 N N . ILE A 1 191 ? 5.098 -3.969 -23.319 1.00 88.31 191 ILE A N 1
ATOM 1508 C CA . ILE A 1 191 ? 3.881 -3.134 -23.320 1.00 88.31 191 ILE A CA 1
ATOM 1509 C C . ILE A 1 191 ? 2.623 -3.995 -23.125 1.00 88.31 191 ILE A C 1
ATOM 1511 O O . ILE A 1 191 ? 1.628 -3.546 -22.559 1.00 88.31 191 ILE A O 1
ATOM 1515 N N . GLU A 1 192 ? 2.687 -5.242 -23.575 1.00 88.75 192 GLU A N 1
ATOM 1516 C CA . GLU A 1 192 ? 1.643 -6.262 -23.522 1.00 88.75 192 GLU A CA 1
ATOM 1517 C C . GLU A 1 192 ? 1.490 -6.934 -22.149 1.00 88.75 192 GLU A C 1
ATOM 1519 O O . GLU A 1 192 ? 0.547 -7.698 -21.940 1.00 88.75 192 GLU A O 1
ATOM 1524 N N . ASP A 1 193 ? 2.393 -6.658 -21.204 1.00 88.88 193 ASP A N 1
ATOM 1525 C CA . ASP A 1 193 ? 2.365 -7.284 -19.885 1.00 88.88 193 ASP A CA 1
ATOM 1526 C C . ASP A 1 193 ? 1.134 -6.830 -19.073 1.00 88.88 193 ASP A C 1
ATOM 1528 O O . ASP A 1 193 ? 0.802 -5.643 -18.960 1.00 88.88 193 ASP A O 1
ATOM 1532 N N . GLN A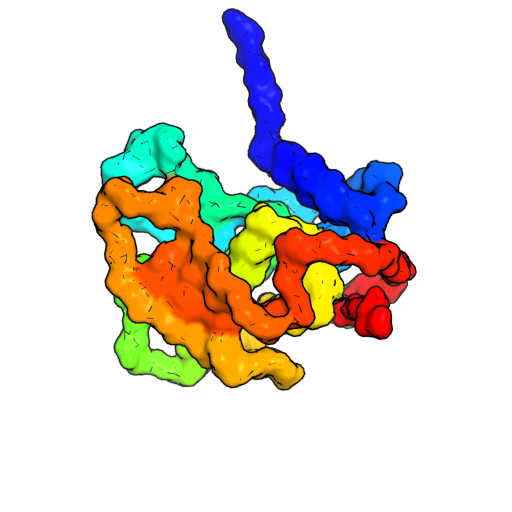 1 194 ? 0.448 -7.792 -18.452 1.00 91.75 194 GLN A N 1
ATOM 1533 C CA . GLN A 1 194 ? -0.739 -7.544 -17.636 1.00 91.75 194 GLN A CA 1
ATOM 1534 C C . GLN A 1 194 ? -0.446 -6.650 -16.431 1.00 91.75 194 GLN A C 1
ATOM 1536 O O . GLN A 1 194 ? -1.368 -5.997 -15.931 1.00 91.75 194 GLN A O 1
ATOM 1541 N N . VAL A 1 195 ? 0.819 -6.563 -16.010 1.00 91.06 195 VAL A N 1
ATOM 1542 C CA . VAL A 1 195 ? 1.299 -5.710 -14.916 1.00 91.06 195 VAL A CA 1
ATOM 1543 C C . VAL A 1 195 ? 0.842 -4.248 -15.025 1.00 91.06 195 VAL A C 1
ATOM 1545 O O . VAL A 1 195 ? 0.649 -3.576 -14.011 1.00 91.06 195 VAL A O 1
ATOM 1548 N N . TRP A 1 196 ? 0.614 -3.735 -16.237 1.00 92.62 196 TRP A N 1
ATOM 1549 C CA . TRP A 1 196 ? 0.142 -2.361 -16.439 1.00 92.62 196 TRP A CA 1
ATOM 1550 C C . TRP A 1 196 ? -1.333 -2.176 -16.067 1.00 92.62 196 TRP A C 1
ATOM 1552 O O . TRP A 1 196 ? -1.745 -1.098 -15.644 1.00 92.62 196 TRP A O 1
ATOM 1562 N N . SER A 1 197 ? -2.140 -3.224 -16.188 1.00 92.75 197 SER A N 1
ATOM 1563 C CA . SER A 1 197 ? -3.551 -3.211 -15.781 1.00 92.75 197 SER A CA 1
ATOM 1564 C C . SER A 1 197 ? -3.763 -3.754 -14.365 1.00 92.75 197 SER A C 1
ATOM 1566 O O . SER A 1 197 ? -4.703 -3.356 -13.679 1.00 92.75 197 SER A O 1
ATOM 1568 N N . ARG A 1 198 ? -2.873 -4.647 -13.920 1.00 94.56 198 ARG A N 1
ATOM 1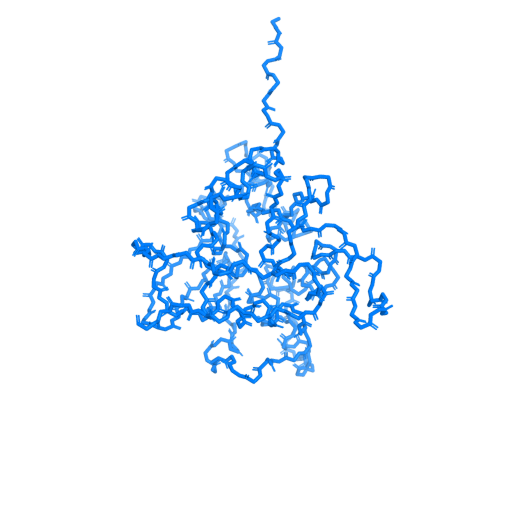569 C CA . ARG A 1 198 ? -2.906 -5.351 -12.636 1.00 94.56 198 ARG A CA 1
ATOM 1570 C C . ARG A 1 198 ? -1.501 -5.348 -12.025 1.00 94.56 198 ARG A C 1
ATOM 1572 O O . ARG A 1 198 ? -0.786 -6.341 -12.121 1.00 94.56 198 ARG A O 1
ATOM 1579 N N . PRO A 1 199 ? -1.077 -4.232 -11.408 1.00 95.31 199 PRO A N 1
ATOM 1580 C CA . PRO A 1 199 ? 0.297 -4.081 -10.925 1.00 95.31 199 PRO A CA 1
ATOM 1581 C C . PRO A 1 199 ? 0.633 -4.939 -9.698 1.00 95.31 199 PRO A C 1
ATOM 1583 O O . PRO A 1 199 ? 1.802 -4.989 -9.305 1.00 95.31 199 PRO A O 1
ATOM 1586 N N . PHE A 1 200 ? -0.368 -5.589 -9.094 1.00 97.50 200 PHE A N 1
ATOM 1587 C CA . PHE A 1 200 ? -0.225 -6.416 -7.901 1.00 97.50 200 PHE A CA 1
ATOM 1588 C C . PHE A 1 200 ? -0.720 -7.838 -8.165 1.00 97.50 200 PHE A C 1
ATOM 1590 O O . PHE A 1 200 ? -1.797 -8.030 -8.730 1.00 97.50 200 PHE A O 1
ATOM 1597 N N . HIS A 1 201 ? 0.048 -8.824 -7.710 1.00 97.69 201 HIS A N 1
ATOM 1598 C CA . HIS A 1 201 ? -0.345 -10.230 -7.686 1.00 97.69 201 HIS A CA 1
ATOM 1599 C C . HIS A 1 201 ? -0.102 -10.814 -6.290 1.00 97.69 201 HIS A C 1
ATOM 1601 O O . HIS A 1 201 ? 0.819 -10.393 -5.587 1.00 97.69 201 HIS A O 1
ATOM 1607 N N . PHE A 1 202 ? -0.953 -11.755 -5.879 1.00 97.75 202 PHE A N 1
ATOM 1608 C CA . PHE A 1 202 ? -1.016 -12.254 -4.507 1.00 97.75 202 PHE A CA 1
ATOM 1609 C C . PHE A 1 202 ? -1.066 -13.782 -4.495 1.00 97.75 202 PHE A C 1
ATOM 1611 O O . PHE A 1 202 ? -2.041 -14.375 -4.958 1.00 97.75 202 PHE A O 1
ATOM 1618 N N . GLU A 1 203 ? -0.053 -14.410 -3.905 1.00 97.19 203 GLU A N 1
ATOM 1619 C CA . GLU A 1 203 ? 0.005 -15.859 -3.707 1.00 97.19 203 GLU A CA 1
ATOM 1620 C C . GLU A 1 203 ? -0.046 -16.185 -2.211 1.00 97.19 203 GLU A C 1
ATOM 1622 O O . GLU A 1 203 ? 0.817 -15.793 -1.421 1.00 97.19 203 GLU A O 1
ATOM 1627 N N . PHE A 1 204 ? -1.097 -16.891 -1.800 1.00 94.62 204 PHE A N 1
ATOM 1628 C CA . PHE A 1 204 ? -1.365 -17.170 -0.394 1.00 94.62 204 PHE A CA 1
ATOM 1629 C C . PHE A 1 204 ? -0.685 -18.458 0.070 1.00 94.62 204 PHE A C 1
ATOM 1631 O O . PHE A 1 204 ? -0.898 -19.534 -0.483 1.00 94.62 204 PHE A O 1
ATOM 1638 N N . HIS A 1 205 ? 0.071 -18.349 1.157 1.00 91.00 205 HIS A N 1
ATOM 1639 C CA . HIS A 1 205 ? 0.640 -19.460 1.912 1.00 91.00 205 HIS A CA 1
ATOM 1640 C C . HIS A 1 205 ? 0.143 -19.402 3.361 1.00 91.00 205 HIS A C 1
ATOM 1642 O O . HIS A 1 205 ? -0.283 -18.351 3.835 1.00 91.00 205 HIS A O 1
ATOM 1648 N N . ALA A 1 206 ? 0.270 -20.506 4.104 1.00 84.62 206 ALA A N 1
ATOM 1649 C CA . ALA A 1 206 ? -0.344 -20.680 5.429 1.00 84.62 206 ALA A CA 1
ATOM 1650 C C . ALA A 1 206 ? -0.187 -19.494 6.411 1.00 84.62 206 ALA A C 1
ATOM 1652 O O . ALA A 1 206 ? -1.108 -19.202 7.161 1.00 84.62 206 ALA A O 1
ATOM 1653 N N . GLN A 1 207 ? 0.964 -18.808 6.415 1.00 88.56 207 GLN A N 1
ATOM 1654 C CA . GLN A 1 207 ? 1.239 -17.668 7.312 1.00 88.56 207 GLN A CA 1
ATOM 1655 C C . GLN A 1 207 ? 1.801 -16.438 6.582 1.00 88.56 207 GLN A C 1
ATOM 1657 O O . GLN A 1 207 ? 2.360 -15.526 7.194 1.00 88.56 207 GLN A O 1
ATOM 1662 N N . SER A 1 208 ? 1.754 -16.415 5.252 1.00 93.50 208 SER A N 1
ATOM 1663 C CA . SER A 1 208 ? 2.230 -15.268 4.469 1.00 93.50 208 SER A CA 1
ATOM 1664 C C . SER A 1 208 ? 1.560 -15.190 3.116 1.00 93.50 208 SER A C 1
ATOM 1666 O O . SER A 1 208 ? 1.301 -16.218 2.508 1.00 93.50 208 SER A O 1
ATOM 1668 N N . CYS A 1 209 ? 1.421 -13.981 2.600 1.00 96.56 209 CYS A N 1
ATOM 1669 C CA . CYS A 1 209 ? 1.153 -13.744 1.194 1.00 96.56 209 CYS A CA 1
ATOM 1670 C C . CYS A 1 209 ? 2.467 -13.354 0.509 1.00 96.56 209 CYS A C 1
ATOM 1672 O O . CYS A 1 209 ? 3.145 -12.438 0.981 1.00 96.56 209 CYS A O 1
ATOM 1674 N N . LEU A 1 210 ? 2.855 -14.047 -0.559 1.00 97.50 210 LEU A N 1
ATOM 1675 C CA . LEU A 1 210 ? 3.859 -13.532 -1.482 1.00 97.50 210 LEU A CA 1
ATOM 1676 C C . LEU A 1 210 ? 3.168 -12.474 -2.342 1.00 97.50 210 LEU A C 1
ATOM 1678 O O . LEU A 1 210 ? 2.224 -12.766 -3.074 1.00 97.50 210 LEU A O 1
ATOM 1682 N N . VAL A 1 211 ? 3.609 -11.229 -2.194 1.00 98.00 211 VAL A N 1
ATOM 1683 C CA . VAL A 1 211 ? 3.052 -10.091 -2.918 1.00 98.00 211 VAL A CA 1
ATOM 1684 C C . VAL A 1 211 ? 4.041 -9.677 -3.988 1.00 98.00 211 VAL A C 1
ATOM 1686 O O . VAL A 1 211 ? 5.144 -9.215 -3.680 1.00 98.00 211 VAL A O 1
ATOM 1689 N N . THR A 1 212 ? 3.624 -9.823 -5.237 1.00 97.62 212 THR A N 1
ATOM 1690 C CA . THR A 1 212 ? 4.356 -9.339 -6.402 1.00 97.62 212 THR A CA 1
ATOM 1691 C C . THR A 1 212 ? 3.865 -7.948 -6.737 1.00 97.62 212 THR A C 1
ATOM 1693 O O . THR A 1 212 ? 2.671 -7.729 -6.942 1.00 97.62 212 THR A O 1
ATOM 1696 N N . VAL A 1 213 ? 4.792 -7.002 -6.798 1.00 96.38 213 VAL A N 1
ATOM 1697 C CA . VAL A 1 213 ? 4.542 -5.629 -7.216 1.00 96.38 213 VAL A CA 1
ATOM 1698 C C . VAL A 1 213 ? 5.457 -5.348 -8.398 1.00 96.38 213 VAL A C 1
ATOM 1700 O O . VAL A 1 213 ? 6.635 -5.022 -8.243 1.00 96.38 213 VAL A O 1
ATOM 1703 N N . ARG A 1 214 ? 4.905 -5.495 -9.600 1.00 93.38 214 ARG A N 1
ATOM 1704 C CA . ARG A 1 214 ? 5.651 -5.423 -10.860 1.00 93.38 214 ARG A CA 1
ATOM 1705 C C . ARG A 1 214 ? 6.926 -6.281 -10.856 1.00 93.38 214 ARG A C 1
ATOM 1707 O O . ARG A 1 214 ? 6.846 -7.499 -10.929 1.00 93.38 214 ARG A O 1
ATOM 1714 N N . ASN A 1 215 ? 8.093 -5.645 -10.783 1.00 92.56 215 ASN A N 1
ATOM 1715 C CA . ASN A 1 215 ? 9.407 -6.267 -10.871 1.00 92.56 215 ASN A CA 1
ATOM 1716 C C . ASN A 1 215 ? 9.993 -6.665 -9.510 1.00 92.56 215 ASN A C 1
ATOM 1718 O O . ASN A 1 215 ? 11.176 -6.983 -9.443 1.00 92.56 215 ASN A O 1
ATOM 1722 N N . PHE A 1 216 ? 9.236 -6.625 -8.414 1.00 95.44 216 PHE A N 1
ATOM 1723 C CA . PHE A 1 216 ? 9.719 -7.134 -7.133 1.00 95.44 216 PHE A CA 1
ATOM 1724 C C . PHE A 1 216 ? 8.681 -7.978 -6.412 1.00 95.44 216 PHE A C 1
ATOM 1726 O O . PHE A 1 216 ? 7.478 -7.825 -6.620 1.00 95.44 216 PHE A O 1
ATOM 1733 N N . VAL A 1 217 ? 9.159 -8.839 -5.518 1.00 96.19 217 VAL A N 1
ATOM 1734 C CA . VAL A 1 217 ? 8.318 -9.659 -4.650 1.00 96.19 217 VAL A CA 1
ATOM 1735 C C . VAL A 1 217 ? 8.758 -9.555 -3.194 1.00 96.19 217 VAL A C 1
ATOM 1737 O O . VAL A 1 217 ? 9.947 -9.424 -2.881 1.00 96.19 217 VAL A O 1
ATOM 1740 N N . VAL A 1 218 ? 7.785 -9.606 -2.288 1.00 96.75 218 VAL A N 1
ATOM 1741 C CA . VAL A 1 218 ? 7.993 -9.556 -0.836 1.00 96.75 218 VAL A CA 1
ATOM 1742 C C . VAL A 1 218 ? 6.963 -10.431 -0.127 1.00 96.75 218 VAL A C 1
ATOM 1744 O O . VAL A 1 218 ? 5.808 -10.505 -0.535 1.00 96.75 218 VAL A O 1
ATOM 1747 N N . TYR A 1 219 ? 7.359 -11.075 0.970 1.00 96.56 219 TYR A N 1
ATOM 1748 C CA . TYR A 1 219 ? 6.424 -11.820 1.810 1.00 96.56 219 TYR A CA 1
ATOM 1749 C C . TYR A 1 219 ? 5.766 -10.899 2.836 1.00 96.56 219 TYR A C 1
ATOM 1751 O O . TYR A 1 219 ? 6.413 -10.471 3.795 1.00 96.56 219 TYR A O 1
ATOM 1759 N N . LEU A 1 220 ? 4.466 -10.651 2.703 1.00 95.56 220 LEU A N 1
ATOM 1760 C CA . LEU A 1 220 ? 3.680 -10.000 3.744 1.00 95.56 220 LEU A CA 1
ATOM 1761 C C 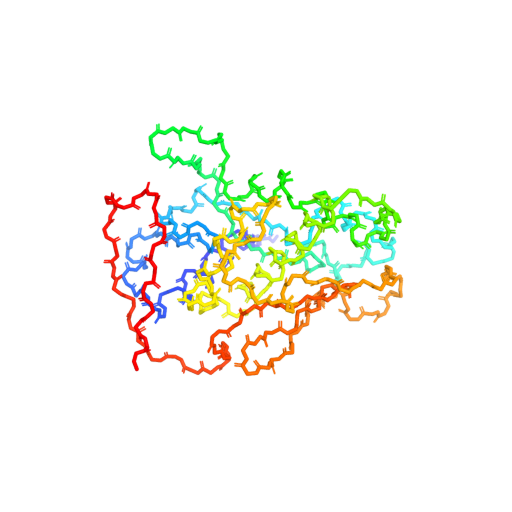. LEU A 1 220 ? 3.179 -11.049 4.753 1.00 95.56 220 LEU A C 1
ATOM 1763 O O . LEU A 1 220 ? 2.646 -12.082 4.338 1.00 95.56 220 LEU A O 1
ATOM 1767 N N . PRO A 1 221 ? 3.322 -10.833 6.073 1.00 92.88 221 PRO A N 1
ATOM 1768 C CA . PRO A 1 221 ? 2.683 -11.702 7.054 1.00 92.88 221 PRO A CA 1
ATOM 1769 C C . PRO A 1 221 ? 1.158 -11.652 6.904 1.00 92.88 221 PRO A C 1
ATOM 1771 O O . PRO A 1 221 ? 0.578 -10.570 6.824 1.00 92.88 221 PRO A O 1
ATOM 1774 N N . ILE A 1 222 ? 0.511 -12.818 6.934 1.00 92.19 222 ILE A N 1
ATOM 1775 C CA . ILE A 1 222 ? -0.948 -12.940 7.051 1.00 92.19 222 ILE A CA 1
ATOM 1776 C C . ILE A 1 222 ? -1.267 -13.951 8.151 1.00 92.19 222 ILE A C 1
ATOM 1778 O O . ILE A 1 222 ? -0.592 -14.973 8.256 1.00 92.19 222 ILE A O 1
ATOM 1782 N N . SER A 1 223 ? -2.261 -13.670 8.991 1.00 87.69 223 SER A N 1
ATOM 1783 C CA . SER A 1 223 ? -2.727 -14.633 9.999 1.00 87.69 223 SER A CA 1
ATOM 1784 C C . SER A 1 223 ? -3.780 -15.596 9.450 1.00 87.69 223 SER A C 1
ATOM 1786 O O . SER A 1 223 ? -3.971 -16.664 10.014 1.00 87.69 223 SER A O 1
ATOM 1788 N N . GLN A 1 224 ? -4.458 -15.219 8.365 1.00 86.81 224 GLN A N 1
ATOM 1789 C CA . GLN A 1 224 ? -5.443 -16.030 7.653 1.00 86.81 224 GLN A CA 1
ATOM 1790 C C . GLN A 1 224 ? -5.544 -15.526 6.203 1.00 86.81 224 GLN A C 1
ATOM 1792 O O . GLN A 1 224 ? -5.135 -14.404 5.897 1.00 86.81 224 GLN A O 1
ATOM 1797 N N . ASP A 1 225 ? -6.077 -16.355 5.310 1.00 88.81 225 ASP A N 1
ATOM 1798 C CA . ASP A 1 225 ? -6.440 -15.953 3.953 1.00 88.81 225 ASP A CA 1
ATOM 1799 C C . ASP A 1 225 ? -7.641 -14.973 3.976 1.00 88.81 225 ASP A C 1
ATOM 1801 O O . ASP A 1 225 ? -8.722 -15.355 4.432 1.00 88.81 225 ASP A O 1
ATOM 1805 N N . PRO A 1 226 ? -7.487 -13.723 3.492 1.00 88.50 226 PRO A N 1
ATOM 1806 C CA . PRO A 1 226 ? -8.535 -12.702 3.498 1.00 88.50 226 PRO A CA 1
ATOM 1807 C C . PRO A 1 226 ? -9.695 -12.999 2.536 1.00 88.50 226 PRO A C 1
ATOM 1809 O O . PRO A 1 226 ? -10.703 -12.299 2.577 1.00 88.50 226 PRO A O 1
ATOM 1812 N N . ARG A 1 227 ? -9.572 -14.013 1.669 1.00 88.88 227 ARG A N 1
ATOM 1813 C CA . ARG A 1 227 ? -10.651 -14.472 0.779 1.00 88.88 227 ARG A CA 1
ATOM 1814 C C . ARG A 1 227 ? -11.669 -15.343 1.511 1.00 88.88 227 ARG A C 1
ATOM 1816 O O . ARG A 1 227 ? -12.763 -15.568 0.998 1.00 88.88 227 ARG A O 1
ATOM 1823 N N . LEU A 1 228 ? -11.307 -15.863 2.683 1.00 84.06 228 LEU A N 1
ATOM 1824 C CA . LEU A 1 228 ? -12.193 -16.691 3.487 1.00 84.06 228 LEU A CA 1
ATOM 1825 C C . LEU A 1 228 ? -13.161 -15.806 4.288 1.00 84.06 228 LEU A C 1
ATOM 1827 O O . LEU A 1 228 ? -12.727 -14.802 4.857 1.00 84.06 228 LEU A O 1
ATOM 1831 N N . PRO A 1 229 ? -14.455 -16.169 4.377 1.00 68.56 229 PRO A N 1
ATOM 1832 C CA . PRO A 1 229 ? -15.416 -15.435 5.188 1.00 68.56 229 PRO A CA 1
ATOM 1833 C C . PRO A 1 229 ? -14.957 -15.363 6.642 1.00 68.56 229 PRO A C 1
ATOM 1835 O O . PRO A 1 229 ? -14.613 -16.377 7.250 1.00 68.56 229 PRO A O 1
ATOM 1838 N N . ILE A 1 230 ? -14.988 -14.161 7.208 1.00 64.12 230 ILE A N 1
ATOM 1839 C CA . ILE A 1 230 ? -14.669 -13.939 8.612 1.00 64.12 230 ILE A CA 1
ATOM 1840 C C . ILE A 1 230 ? -15.960 -13.629 9.367 1.00 64.12 230 ILE A C 1
ATOM 1842 O O . ILE A 1 230 ? -16.680 -12.694 9.027 1.00 64.12 230 ILE A O 1
ATOM 1846 N N . ILE A 1 231 ? -16.236 -14.394 10.421 1.00 50.34 231 ILE A N 1
ATOM 1847 C 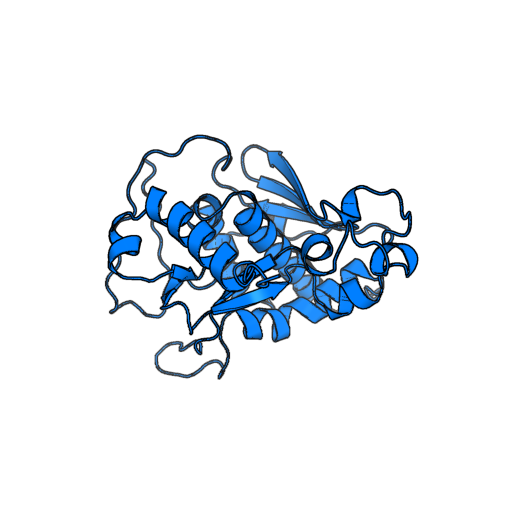CA . ILE A 1 231 ? -17.283 -14.081 11.399 1.00 50.34 231 ILE A CA 1
ATOM 1848 C C . ILE A 1 231 ? -16.607 -13.311 12.533 1.00 50.34 231 ILE A C 1
ATOM 1850 O O . ILE A 1 231 ? -15.747 -13.923 13.150 1.00 50.34 231 ILE A O 1
ATOM 1854 N N . ARG A 1 232 ? -16.970 -12.047 12.830 1.00 54.03 232 ARG A N 1
ATOM 1855 C CA . ARG A 1 232 ? -16.965 -11.405 14.183 1.00 54.03 232 ARG A CA 1
ATOM 1856 C C . ARG A 1 232 ? -16.838 -9.871 14.159 1.00 54.03 232 ARG A C 1
ATOM 1858 O O . ARG A 1 232 ? -16.237 -9.278 13.268 1.00 54.03 232 ARG A O 1
ATOM 1865 N N . HIS A 1 233 ? -17.391 -9.272 15.219 1.00 42.12 233 HIS A N 1
ATOM 1866 C CA . HIS A 1 233 ? -17.407 -7.847 15.552 1.00 42.12 233 HIS A CA 1
ATOM 1867 C C . HIS A 1 233 ? -16.071 -7.369 16.144 1.00 42.12 233 HIS A C 1
ATOM 1869 O O . HIS A 1 233 ? -15.533 -7.997 17.057 1.00 42.12 233 HIS A O 1
ATOM 1875 N N . LEU A 1 234 ? -15.566 -6.218 15.693 1.00 51.53 234 LEU A N 1
ATOM 1876 C CA . LEU A 1 234 ? -14.526 -5.487 16.428 1.00 51.53 234 LEU A CA 1
ATOM 1877 C C . LEU A 1 234 ? -15.117 -4.909 17.717 1.00 51.53 234 LEU A C 1
ATOM 1879 O O . LEU A 1 234 ? -16.143 -4.232 17.675 1.00 51.53 234 LEU A O 1
ATOM 1883 N N . GLN A 1 235 ? -14.438 -5.085 18.851 1.00 45.88 235 GLN A N 1
ATOM 1884 C CA . GLN A 1 235 ? -14.737 -4.268 20.026 1.00 45.88 235 GLN A CA 1
ATOM 1885 C C . GLN A 1 235 ? -14.293 -2.824 19.751 1.00 45.88 235 GLN A C 1
ATOM 1887 O O . GLN A 1 235 ? -13.121 -2.548 19.492 1.00 45.88 235 GLN A O 1
ATOM 1892 N N . TYR A 1 236 ? -15.251 -1.897 19.767 1.00 45.09 236 TYR A N 1
ATOM 1893 C CA . TYR A 1 236 ? -15.008 -0.466 19.604 1.00 45.09 236 TYR A CA 1
ATOM 1894 C C . TYR A 1 236 ? -14.058 0.056 20.696 1.00 45.09 236 TYR A C 1
ATOM 1896 O O . TYR A 1 236 ? -14.338 -0.070 21.888 1.00 45.09 236 TYR A O 1
ATOM 1904 N N . VAL A 1 237 ? -12.948 0.688 20.297 1.00 43.00 237 VAL A N 1
ATOM 1905 C CA . VAL A 1 237 ? -11.985 1.303 21.227 1.00 43.00 237 VAL A CA 1
ATOM 1906 C C . VAL A 1 237 ? -12.257 2.816 21.340 1.00 43.00 237 VAL A C 1
ATOM 1908 O O . VAL A 1 237 ? -12.198 3.520 20.328 1.00 43.00 237 VAL A O 1
ATOM 1911 N N . PRO A 1 238 ? -12.530 3.362 22.545 1.00 41.06 238 PRO A N 1
ATOM 1912 C CA . PRO A 1 238 ? -12.864 4.777 22.738 1.00 41.06 238 PRO A CA 1
ATOM 1913 C C . PRO A 1 238 ? -11.764 5.768 22.313 1.00 41.06 238 PRO A C 1
ATOM 1915 O O . PRO A 1 238 ? -10.568 5.502 22.433 1.00 41.06 238 PRO A O 1
ATOM 1918 N N . GLN A 1 239 ? -12.175 6.986 21.937 1.00 45.41 239 GLN A N 1
ATOM 1919 C CA . GLN A 1 239 ? -11.317 8.095 21.469 1.00 45.41 239 GLN A CA 1
ATOM 1920 C C . GLN A 1 239 ? -10.122 8.455 22.375 1.00 45.41 239 GLN A C 1
ATOM 1922 O O . GLN A 1 239 ? -9.129 8.989 21.880 1.00 45.41 239 GLN A O 1
ATOM 1927 N N . LYS A 1 240 ? -10.173 8.149 23.679 1.00 45.09 240 LYS A N 1
ATOM 1928 C CA . LYS A 1 240 ? -9.095 8.452 24.642 1.00 45.09 240 LYS A CA 1
ATOM 1929 C C . LYS A 1 240 ? -7.770 7.715 24.369 1.00 45.09 240 LYS A C 1
ATOM 1931 O O . LYS A 1 240 ? -6.754 8.070 24.955 1.00 45.09 240 LYS A O 1
ATOM 1936 N N . TYR A 1 241 ? -7.754 6.735 23.461 1.00 47.34 241 TYR A N 1
ATOM 1937 C CA . TYR A 1 241 ? -6.558 5.978 23.059 1.00 47.34 241 TYR A CA 1
ATOM 1938 C C . TYR A 1 241 ? -5.884 6.500 21.781 1.00 47.34 241 TYR A C 1
ATOM 1940 O O . TYR A 1 241 ? -5.173 5.760 21.096 1.00 47.34 241 TYR A O 1
ATOM 1948 N N . ALA A 1 242 ? -6.055 7.784 21.460 1.00 41.22 242 ALA A N 1
ATOM 1949 C CA . ALA A 1 242 ? -5.467 8.437 20.294 1.00 41.22 242 ALA A CA 1
ATOM 1950 C C . ALA A 1 242 ? -3.934 8.623 20.389 1.00 41.22 242 ALA A C 1
ATOM 1952 O O . ALA A 1 242 ? -3.455 9.739 20.260 1.00 41.22 242 ALA A O 1
ATOM 1953 N N . PHE A 1 243 ? -3.171 7.550 20.645 1.00 42.44 243 PHE A N 1
ATOM 1954 C CA . PHE A 1 243 ? -1.962 7.156 19.903 1.00 42.44 243 PHE A CA 1
ATOM 1955 C C . PHE A 1 243 ? -1.331 5.843 20.412 1.00 42.44 243 PHE A C 1
ATOM 1957 O O . PHE A 1 243 ? -0.137 5.801 20.711 1.00 42.44 243 PHE A O 1
ATOM 1964 N N . ARG A 1 244 ? -2.091 4.741 20.494 1.00 41.34 244 ARG A N 1
ATOM 1965 C CA . ARG A 1 244 ? -1.508 3.381 20.486 1.00 41.34 244 ARG A CA 1
ATOM 1966 C C . ARG A 1 244 ? -2.466 2.414 19.784 1.00 41.34 244 ARG A C 1
ATOM 1968 O O . ARG A 1 244 ? -3.521 2.150 20.350 1.00 41.34 244 ARG A O 1
ATOM 1975 N N . PRO A 1 245 ? -2.162 1.885 18.586 1.00 44.78 245 PRO A N 1
ATOM 1976 C CA . PRO A 1 245 ? -2.954 0.785 18.057 1.00 44.78 245 PRO A CA 1
ATOM 1977 C C . PRO A 1 245 ? -2.657 -0.477 18.886 1.00 44.78 245 PRO A C 1
ATOM 1979 O O . PRO A 1 245 ? -1.571 -1.034 18.780 1.00 44.78 245 PRO A O 1
ATOM 1982 N N . ASN A 1 246 ? -3.604 -0.907 19.724 1.00 42.97 246 ASN A N 1
ATOM 1983 C CA . ASN A 1 246 ? -3.769 -2.313 20.096 1.00 42.97 246 ASN A CA 1
ATOM 1984 C C . ASN A 1 246 ? -5.087 -2.768 19.463 1.00 42.97 246 ASN A C 1
ATOM 1986 O O . ASN A 1 246 ? -6.123 -2.152 19.704 1.00 42.97 246 ASN A O 1
ATOM 1990 N N . PHE A 1 247 ? -5.022 -3.791 18.620 1.00 50.12 247 PHE A N 1
ATOM 1991 C CA . PHE A 1 247 ? -6.181 -4.410 17.988 1.00 50.12 247 PHE A CA 1
ATOM 1992 C C . PHE A 1 247 ? -6.130 -5.896 18.328 1.00 50.12 247 PHE A C 1
ATOM 1994 O O . PHE A 1 247 ? -5.789 -6.700 17.466 1.00 50.12 247 PHE A O 1
ATOM 2001 N N . GLU A 1 248 ? -6.381 -6.228 19.600 1.00 41.97 248 GLU A N 1
ATOM 2002 C CA . GLU A 1 248 ? -6.533 -7.610 20.064 1.00 41.97 248 GLU A CA 1
ATOM 2003 C C . GLU A 1 248 ? -7.552 -8.312 19.165 1.00 41.97 248 GLU A C 1
ATOM 2005 O O . GLU A 1 248 ? -8.753 -8.048 19.206 1.00 41.97 248 GLU A O 1
ATOM 2010 N N . THR A 1 249 ? -7.053 -9.153 18.267 1.00 38.84 249 THR A N 1
ATOM 2011 C CA . THR A 1 249 ? -7.879 -9.958 17.380 1.00 38.84 249 THR A CA 1
ATOM 2012 C C . THR A 1 249 ? -8.756 -10.897 18.191 1.00 38.84 249 THR A C 1
ATOM 2014 O O . THR A 1 249 ? -8.237 -11.754 18.903 1.00 38.84 249 THR A O 1
ATOM 2017 N N . VAL A 1 250 ? -10.077 -10.803 18.032 1.00 37.12 250 VAL A N 1
ATOM 2018 C CA . VAL A 1 250 ? -11.030 -11.772 18.594 1.00 37.12 250 VAL A CA 1
ATOM 2019 C C . VAL A 1 250 ? -11.170 -12.961 17.641 1.00 37.12 250 VAL A C 1
ATOM 2021 O O . VAL A 1 250 ? -12.213 -13.178 17.031 1.00 37.12 250 VAL A O 1
ATOM 2024 N N . PHE A 1 251 ? -10.115 -13.762 17.528 1.00 38.34 251 PHE A N 1
ATOM 2025 C CA . PHE A 1 251 ? -10.230 -15.150 17.079 1.00 38.34 251 PHE A CA 1
ATOM 2026 C C . PHE A 1 251 ? -9.577 -16.046 18.124 1.00 38.34 251 PHE A C 1
ATOM 2028 O O . PHE A 1 251 ? -8.396 -16.361 18.024 1.00 38.34 251 PHE A O 1
ATOM 2035 N N . THR A 1 252 ? -10.344 -16.402 19.159 1.00 35.28 252 THR A N 1
ATOM 2036 C CA . THR A 1 252 ? -10.307 -17.783 19.652 1.00 35.28 252 THR A CA 1
ATOM 2037 C C . THR A 1 252 ? -11.023 -18.688 18.667 1.00 35.28 252 THR A C 1
ATOM 2039 O O . THR A 1 252 ? -12.108 -18.271 18.171 1.00 35.28 252 THR A O 1
#